Protein AF-A0A829ZDU5-F1 (afdb_monomer)

pLDDT: mean 87.38, std 10.73, range [37.91, 96.94]

Organism: NCBI:txid69824

Solvent-accessible surface area (backbone atoms only — not comparable to full-atom values): 12106 Å² total; per-residue (Å²): 140,61,65,67,68,68,58,61,43,49,49,44,28,32,23,56,7,74,77,69,79,45,51,33,33,69,50,100,68,42,32,38,72,52,25,46,55,50,13,51,47,25,71,76,45,65,90,53,62,58,65,57,53,52,44,51,52,37,33,54,50,6,52,50,39,36,51,54,39,50,53,52,39,28,66,73,69,67,4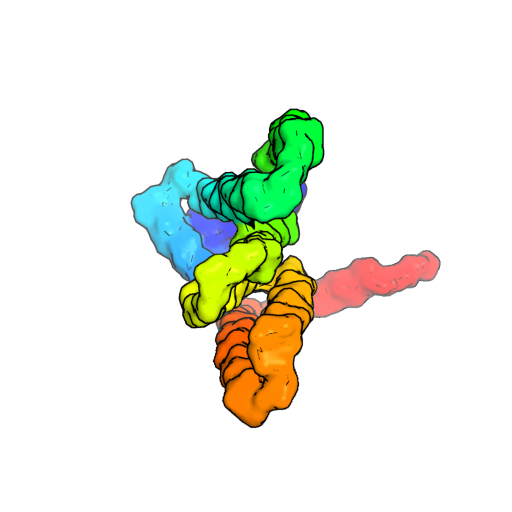8,52,71,61,76,52,47,50,59,53,50,50,39,59,71,65,48,45,56,55,47,68,64,37,65,40,64,73,49,32,31,48,44,25,23,49,10,43,47,43,58,70,71,45,82,70,95,60,84,85,52,72,64,63,56,48,52,31,50,52,38,33,50,54,15,25,32,48,21,52,69,54,19,51,56,49,49,53,53,49,52,50,50,52,49,54,48,47,48,71,75,72,38,97,42,75,68,53,54,50,51,52,50,51,47,51,51,55,53,47,50,50,52,50,46,56,52,50,51,31,53,52,53,46,65,76,67,59,50,70,66,57,53,52,52,50,52,53,48,50,51,67,70,69,49,79,81,127

Sequence (226 aa):
MGYMTNDDHGIQNALSGFTTGTPYPYHQFINCILGYLLSFFYRMLPQIQWWYVMSILCMLTGIYYMYRNWLILCRTEDAGRIMTYLPIAFCSFFLWPYYLSRSAFTVVPAIFTLGFLTSLLLPGKGRIRIRDILIPCLACLFGSLIRYETGMVLACYLSLCVFYYCVREEGWNRKMVAALVVYLVVFGASFLGCHQYDKYVASQTETDEFREFNRGRIQYMDYPRL

Foldseek 3Di:
DAACPPPLVVLQCQQLCVPVVARHQDDPFFFSVVSVVSSVVSVVPVVDSSSLVVLLVLLVQLLVLQLVLLQQQCVVVVNDPCSNVVVVVCCVPPPVVVCNVRPDLLVSLLSNLNSLLSLLVHDDPDDDDPCSLVRSLVSLLVSCRSGVVSSVVSVVVSLVSLVVSLCVPVNDDPVSVVVSVVCCCVSVCSSVVSVVVRVVVCVVPDDPVNVVVVVVVCCVVVPDDD

Mean predicted aligned error: 6.38 Å

Secondary structure (DSSP, 8-state):
--S--THHHHHHHHHHTTTTSS-----TTS-HHHHHHHHHHHHH-TTS-HHHHHHHHHHHHHHHHHHHHHHHHHHHTT--HHHHHHHHHHIIIIIHHHHHHT--TTTHHHHHHHHHHGGGGSPPSSSPPHHHHHHHHHHHHHHHHH-HHHHHHHHHHHHHHHHHHHHHHH-S-HHHHHHHHHHHHHHHHHHHHHHHHHHHHHHHHS-HHHHHHHHHHHHHHHSPP-

Radius of gyration: 20.55 Å; Cα contacts (8 Å, |Δi|>4): 225; chains: 1; bounding box: 59×38×53 Å

Structure (mmCIF, N/CA/C/O backbone):
data_AF-A0A829ZDU5-F1
#
_entry.id   AF-A0A829ZDU5-F1
#
loop_
_atom_site.group_PDB
_atom_site.id
_atom_site.type_symbol
_atom_site.label_atom_id
_atom_site.label_alt_id
_atom_site.label_comp_id
_atom_site.label_asym_id
_atom_site.label_entity_id
_atom_site.label_seq_id
_atom_site.pdbx_PDB_ins_code
_atom_site.Cartn_x
_atom_site.Cartn_y
_atom_site.Cartn_z
_atom_site.occupancy
_atom_site.B_iso_or_equiv
_atom_site.auth_seq_id
_atom_site.auth_comp_id
_atom_site.auth_asym_id
_atom_site.auth_atom_id
_atom_site.pdbx_PDB_model_num
ATOM 1 N N . MET A 1 1 ? 22.990 11.736 -2.550 1.00 42.91 1 MET A N 1
ATOM 2 C CA . MET A 1 1 ? 22.863 10.345 -3.040 1.00 42.91 1 MET A CA 1
ATOM 3 C C . MET A 1 1 ? 21.770 9.643 -2.246 1.00 42.91 1 MET A C 1
ATOM 5 O O . MET A 1 1 ? 21.871 9.638 -1.023 1.00 42.91 1 MET A O 1
ATOM 9 N N . GLY A 1 2 ? 20.721 9.127 -2.904 1.00 47.66 2 GLY A N 1
ATOM 10 C CA . GLY A 1 2 ? 19.652 8.375 -2.221 1.00 47.66 2 GLY A CA 1
ATOM 11 C C . GLY A 1 2 ? 18.222 8.524 -2.762 1.00 47.66 2 GLY A C 1
ATOM 12 O O . GLY A 1 2 ? 17.298 8.521 -1.967 1.00 47.66 2 GLY A O 1
ATOM 13 N N . TYR A 1 3 ? 18.049 8.670 -4.073 1.00 37.91 3 TYR A N 1
ATOM 14 C CA . TYR A 1 3 ? 16.851 8.334 -4.855 1.00 37.91 3 TYR A CA 1
ATOM 15 C C . TYR A 1 3 ? 17.430 7.776 -6.167 1.00 37.91 3 TYR A C 1
ATOM 17 O O . TYR A 1 3 ? 18.403 8.362 -6.642 1.00 37.91 3 TYR A O 1
ATOM 25 N N . MET A 1 4 ? 16.958 6.633 -6.684 1.00 40.50 4 MET A N 1
ATOM 26 C CA . MET A 1 4 ? 17.681 5.786 -7.670 1.00 40.50 4 MET A CA 1
ATOM 27 C C . MET A 1 4 ? 18.874 4.976 -7.115 1.00 40.50 4 MET A C 1
ATOM 29 O O . MET A 1 4 ? 19.919 4.857 -7.753 1.00 40.50 4 MET A O 1
ATOM 33 N N . THR A 1 5 ? 18.752 4.365 -5.936 1.00 51.16 5 THR A N 1
ATOM 34 C CA . THR A 1 5 ? 19.591 3.192 -5.627 1.00 51.16 5 THR A CA 1
ATOM 35 C C . THR A 1 5 ? 19.111 2.027 -6.492 1.00 51.16 5 THR A C 1
ATOM 37 O O . THR A 1 5 ? 18.043 1.501 -6.220 1.00 51.16 5 THR A O 1
ATOM 40 N N . ASN A 1 6 ? 19.876 1.730 -7.551 1.00 64.25 6 ASN A N 1
ATOM 41 C CA . ASN A 1 6 ? 19.793 0.678 -8.587 1.00 64.25 6 ASN A CA 1
ATOM 42 C C . ASN A 1 6 ? 18.401 0.138 -9.005 1.00 64.25 6 ASN A C 1
ATOM 44 O O . ASN A 1 6 ? 18.043 0.219 -10.178 1.00 64.25 6 ASN A O 1
ATOM 48 N N . ASP A 1 7 ? 17.601 -0.369 -8.071 1.00 81.62 7 ASP A N 1
ATOM 49 C CA . ASP A 1 7 ? 16.407 -1.177 -8.330 1.00 81.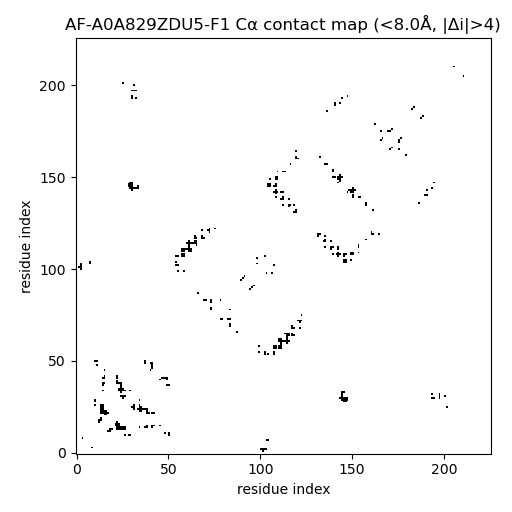62 7 ASP A CA 1
ATOM 50 C C . ASP A 1 7 ? 15.179 -0.352 -8.750 1.00 81.62 7 ASP A C 1
ATOM 52 O O . ASP A 1 7 ? 14.557 -0.673 -9.759 1.00 81.62 7 ASP A O 1
ATOM 56 N N . ASP A 1 8 ? 14.851 0.749 -8.058 1.00 88.31 8 ASP A N 1
ATOM 57 C CA . ASP A 1 8 ? 13.725 1.633 -8.436 1.00 88.31 8 ASP A CA 1
ATOM 58 C C . ASP A 1 8 ? 13.936 2.283 -9.813 1.00 88.31 8 ASP A C 1
ATOM 60 O O . ASP A 1 8 ? 13.001 2.450 -10.597 1.00 88.31 8 ASP A O 1
ATOM 64 N N . HIS A 1 9 ? 15.189 2.619 -10.131 1.00 87.38 9 HIS A N 1
ATOM 65 C CA . HIS A 1 9 ? 15.556 3.137 -11.447 1.00 87.38 9 HIS A CA 1
ATOM 66 C C . HIS A 1 9 ? 15.451 2.048 -12.521 1.00 87.38 9 HIS A C 1
ATOM 68 O O . HIS A 1 9 ? 14.959 2.320 -13.614 1.00 87.38 9 HIS A O 1
ATOM 74 N N . GLY A 1 10 ? 15.847 0.810 -12.202 1.00 88.75 10 GLY A N 1
ATOM 75 C CA . GLY A 1 10 ? 15.643 -0.353 -13.068 1.00 88.75 10 GLY A CA 1
ATOM 76 C C . GLY A 1 10 ? 14.166 -0.583 -13.394 1.00 88.75 10 GLY A C 1
ATOM 77 O O . GLY A 1 10 ? 13.810 -0.671 -14.572 1.00 88.75 10 GLY A O 1
ATOM 78 N N . ILE A 1 11 ? 13.302 -0.561 -12.371 1.00 91.94 11 ILE A N 1
ATOM 79 C CA . ILE A 1 11 ? 11.845 -0.684 -12.527 1.00 91.94 11 ILE A CA 1
ATOM 80 C C . ILE A 1 11 ? 11.320 0.423 -13.445 1.00 91.94 11 ILE A C 1
ATOM 82 O O . ILE A 1 11 ? 10.665 0.145 -14.450 1.00 91.94 11 ILE A O 1
ATOM 86 N N . GLN A 1 12 ? 11.639 1.683 -13.142 1.00 92.62 12 GLN A N 1
ATOM 87 C CA . GLN A 1 12 ? 11.174 2.821 -13.931 1.00 92.62 12 GLN A CA 1
ATOM 88 C C . GLN A 1 12 ? 11.647 2.754 -15.390 1.00 92.62 12 GLN A C 1
ATOM 90 O O . GLN A 1 12 ? 10.872 3.054 -16.303 1.00 92.62 12 GLN A O 1
ATOM 95 N N . ASN A 1 13 ? 12.894 2.357 -15.630 1.00 91.69 13 ASN A N 1
ATOM 96 C CA . ASN A 1 13 ? 13.458 2.312 -16.976 1.00 91.69 13 ASN A CA 1
ATOM 97 C C . ASN A 1 13 ? 12.852 1.203 -17.833 1.00 91.69 13 ASN A C 1
ATOM 99 O O . ASN A 1 13 ? 12.577 1.440 -19.009 1.00 91.69 13 ASN A O 1
ATOM 103 N N . ALA A 1 14 ? 12.588 0.034 -17.247 1.00 90.88 14 ALA A N 1
ATOM 104 C CA . ALA A 1 14 ? 11.866 -1.030 -17.933 1.00 90.88 14 ALA A CA 1
ATOM 105 C C . ALA A 1 14 ? 10.431 -0.588 -18.272 1.00 90.88 14 ALA A C 1
ATOM 107 O O . ALA A 1 14 ? 10.023 -0.610 -19.435 1.00 90.88 14 ALA A O 1
ATOM 108 N N . LEU A 1 15 ? 9.690 -0.083 -17.278 1.00 93.75 15 LEU A N 1
ATOM 109 C CA . LEU A 1 15 ? 8.283 0.291 -17.446 1.00 93.75 15 LEU A CA 1
ATOM 110 C C . LEU A 1 15 ? 8.065 1.431 -18.442 1.00 93.75 15 LEU A C 1
ATOM 112 O O . LEU A 1 15 ? 7.083 1.403 -19.185 1.00 93.75 15 LEU A O 1
ATOM 116 N N . SER A 1 16 ? 8.963 2.418 -18.455 1.00 93.56 16 SER A N 1
ATOM 117 C CA . SER A 1 16 ? 8.922 3.556 -19.386 1.00 93.56 16 SER A CA 1
ATOM 118 C C . SER A 1 16 ? 9.424 3.216 -20.787 1.00 93.56 16 SER A C 1
ATOM 120 O O . SER A 1 16 ? 9.151 3.956 -21.729 1.00 93.56 16 SER A O 1
ATOM 122 N N . GLY A 1 17 ? 10.137 2.100 -20.944 1.00 91.00 17 GLY A N 1
ATOM 123 C CA . GLY A 1 17 ? 10.767 1.731 -22.204 1.00 91.00 17 GLY A CA 1
ATOM 124 C C . GLY A 1 17 ? 12.098 2.423 -22.469 1.00 91.00 17 GLY A C 1
ATOM 125 O O . GLY A 1 17 ? 12.591 2.363 -23.590 1.00 91.00 17 GLY A O 1
ATOM 126 N N . PHE A 1 18 ? 12.696 3.067 -21.464 1.00 89.19 18 PHE A N 1
ATOM 127 C CA . PHE A 1 18 ? 13.998 3.719 -21.600 1.00 89.19 18 PHE A CA 1
ATOM 128 C C . PHE A 1 18 ? 15.100 2.727 -22.002 1.00 89.19 18 PHE A C 1
ATOM 130 O O . PHE A 1 18 ? 15.965 3.057 -22.808 1.00 89.19 18 PHE A O 1
ATOM 137 N N . THR A 1 19 ? 15.055 1.499 -21.475 1.00 84.19 19 THR A N 1
ATOM 138 C CA . THR A 1 19 ? 16.020 0.434 -21.805 1.00 84.19 19 THR A CA 1
ATOM 139 C C . THR A 1 19 ? 15.590 -0.435 -22.985 1.00 84.19 19 THR A C 1
ATOM 141 O O . THR A 1 19 ? 16.436 -0.896 -23.742 1.00 84.19 19 THR A O 1
ATOM 144 N N . THR A 1 20 ? 14.289 -0.671 -23.156 1.00 84.75 20 THR A N 1
ATOM 145 C CA . THR A 1 20 ? 13.725 -1.600 -24.154 1.00 84.75 20 THR A CA 1
ATOM 146 C C . THR A 1 20 ? 13.249 -0.915 -25.440 1.00 84.75 20 THR A C 1
ATOM 148 O O . THR A 1 20 ? 12.753 -1.582 -26.345 1.00 84.75 20 THR A O 1
ATOM 151 N N . GLY A 1 21 ? 13.323 0.416 -25.526 1.00 86.94 21 GLY A N 1
ATOM 152 C CA . GLY A 1 21 ? 12.808 1.227 -26.638 1.00 86.94 21 GLY A CA 1
ATOM 153 C C . GLY A 1 21 ? 11.281 1.383 -26.663 1.00 86.94 21 GLY A C 1
ATOM 154 O O . GLY A 1 21 ? 10.763 2.293 -27.306 1.00 86.94 21 GLY A O 1
ATOM 155 N N . THR A 1 22 ? 10.545 0.531 -25.945 1.00 89.56 22 THR A N 1
ATOM 156 C CA . THR A 1 22 ? 9.085 0.602 -25.787 1.00 89.56 22 THR A CA 1
ATOM 157 C C . THR A 1 22 ? 8.672 0.222 -24.361 1.00 89.56 22 THR A C 1
ATOM 159 O O . THR A 1 22 ? 9.329 -0.638 -23.769 1.00 89.56 22 THR A O 1
ATOM 162 N N . PRO A 1 23 ? 7.608 0.828 -23.788 1.00 92.69 23 PRO A N 1
ATOM 163 C CA . PRO A 1 23 ? 7.139 0.521 -22.435 1.00 92.69 23 PRO A CA 1
ATOM 164 C C . PRO A 1 23 ? 6.919 -0.977 -22.208 1.00 92.69 23 PRO A C 1
ATOM 166 O O . PRO A 1 23 ? 6.031 -1.580 -22.836 1.00 92.69 23 PRO A O 1
ATOM 169 N N . TYR A 1 24 ? 7.719 -1.549 -21.304 1.00 90.88 24 TYR A N 1
ATOM 170 C CA . TYR A 1 24 ? 7.795 -2.983 -21.059 1.00 90.88 24 TYR A CA 1
ATOM 171 C C . TYR A 1 24 ? 7.235 -3.340 -19.672 1.00 90.88 24 TYR A C 1
ATOM 173 O O . TYR A 1 24 ? 7.778 -2.890 -18.666 1.00 90.88 24 TYR A O 1
ATOM 181 N N . PRO A 1 25 ? 6.158 -4.141 -19.590 1.00 89.44 25 PRO A N 1
ATOM 182 C CA . PRO A 1 25 ? 5.385 -4.327 -18.359 1.00 89.44 25 PRO A CA 1
ATOM 183 C C . PRO A 1 25 ? 5.987 -5.337 -17.373 1.00 89.44 25 PRO A C 1
ATOM 185 O O . PRO A 1 25 ? 5.406 -5.562 -16.315 1.00 89.44 25 PRO A O 1
ATOM 188 N N . TYR A 1 26 ? 7.108 -5.979 -17.706 1.00 89.00 26 TYR A N 1
ATOM 189 C CA . TYR A 1 26 ? 7.703 -7.026 -16.878 1.00 89.00 26 TYR A CA 1
ATOM 190 C C . TYR A 1 26 ? 8.983 -6.550 -16.188 1.00 89.00 26 TYR A C 1
ATOM 192 O O . TYR A 1 26 ? 9.882 -6.002 -16.828 1.00 89.00 26 TYR A O 1
ATOM 200 N N . HIS A 1 27 ? 9.076 -6.794 -14.880 1.00 89.31 27 HIS A N 1
ATOM 201 C CA . HIS A 1 27 ? 10.279 -6.566 -14.086 1.00 89.31 27 HIS A CA 1
ATOM 202 C C . HIS A 1 27 ? 10.286 -7.496 -12.867 1.00 89.31 27 HIS A C 1
ATOM 204 O O . HIS A 1 27 ? 9.280 -7.613 -12.182 1.00 89.31 27 HIS A O 1
ATOM 210 N N . GLN A 1 28 ? 11.438 -8.074 -12.521 1.00 86.19 28 GLN A N 1
ATOM 211 C CA . GLN A 1 28 ? 11.583 -9.108 -11.475 1.00 86.19 28 GLN A CA 1
ATOM 212 C C . GLN A 1 28 ? 11.150 -8.717 -10.042 1.00 86.19 28 GLN A C 1
ATOM 214 O O . GLN A 1 28 ? 11.112 -9.568 -9.159 1.00 86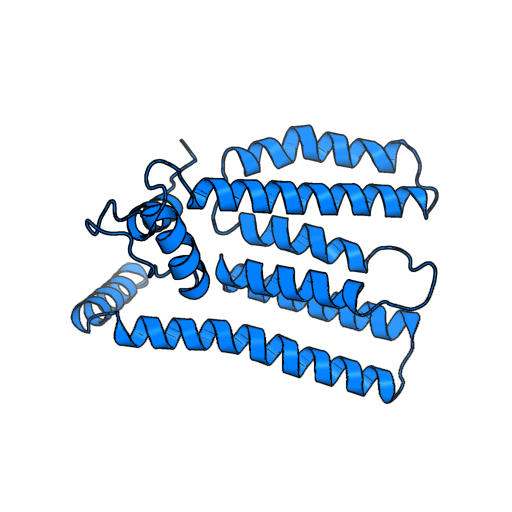.19 28 GLN A O 1
ATOM 219 N N . PHE A 1 29 ? 10.906 -7.432 -9.767 1.00 88.00 29 PHE A N 1
ATOM 220 C CA . PHE A 1 29 ? 10.664 -6.924 -8.405 1.00 88.00 29 PHE A CA 1
ATOM 221 C C . PHE A 1 29 ? 9.209 -6.557 -8.128 1.00 88.00 29 PHE A C 1
ATOM 223 O O . PHE A 1 29 ? 8.830 -6.466 -6.959 1.00 88.00 29 PHE A O 1
ATOM 230 N N . ILE A 1 30 ? 8.423 -6.338 -9.181 1.00 93.56 30 ILE A N 1
ATOM 231 C CA . ILE A 1 30 ? 7.036 -5.890 -9.094 1.00 93.56 30 ILE A CA 1
ATOM 232 C C . ILE A 1 30 ? 6.153 -6.875 -9.845 1.00 93.56 30 ILE A C 1
ATOM 234 O O . ILE A 1 30 ? 6.594 -7.522 -10.789 1.00 93.56 30 ILE A O 1
ATOM 238 N N . ASN A 1 31 ? 4.889 -6.950 -9.460 1.00 95.12 31 ASN A N 1
ATOM 239 C CA . ASN A 1 31 ? 3.946 -7.829 -10.124 1.00 95.12 31 ASN A CA 1
ATOM 240 C C . ASN A 1 31 ? 3.588 -7.302 -11.524 1.00 95.12 31 ASN A C 1
ATOM 242 O O . ASN A 1 31 ? 3.305 -6.111 -11.705 1.00 95.12 31 ASN A O 1
ATOM 246 N N . CYS A 1 32 ? 3.516 -8.201 -12.501 1.00 93.50 32 CYS A N 1
ATOM 247 C CA . CYS A 1 32 ? 3.179 -7.885 -13.885 1.00 93.50 32 CYS A CA 1
ATOM 248 C C . CYS A 1 32 ? 1.831 -7.165 -14.041 1.00 93.50 32 CYS A C 1
ATOM 250 O O . CYS A 1 32 ? 1.708 -6.336 -14.937 1.00 93.50 32 CYS A O 1
ATOM 252 N N . ILE A 1 33 ? 0.835 -7.393 -13.172 1.00 94.94 33 ILE A N 1
ATOM 253 C CA . ILE A 1 33 ? -0.455 -6.676 -13.217 1.00 94.94 33 ILE A CA 1
ATOM 254 C C . ILE A 1 33 ? -0.230 -5.167 -13.048 1.00 94.94 33 ILE A C 1
ATOM 256 O O . ILE A 1 33 ? -0.750 -4.361 -13.824 1.00 94.94 33 ILE A O 1
ATOM 260 N N . LEU A 1 34 ? 0.580 -4.784 -12.057 1.00 96.06 34 LEU A N 1
ATOM 261 C CA . LEU A 1 34 ? 0.958 -3.390 -11.834 1.00 96.06 34 LEU A CA 1
ATOM 262 C C . LEU A 1 34 ? 1.840 -2.871 -12.975 1.00 96.06 34 LEU A C 1
ATOM 264 O O . LEU A 1 34 ? 1.677 -1.730 -13.409 1.00 96.06 34 LEU A O 1
ATOM 268 N N . GLY A 1 35 ? 2.733 -3.715 -13.490 1.00 94.94 35 GLY A N 1
ATOM 269 C CA . GLY A 1 35 ? 3.575 -3.379 -14.631 1.00 94.94 35 GLY A CA 1
ATOM 270 C C . GLY A 1 35 ? 2.776 -3.053 -15.897 1.00 94.94 35 GLY A C 1
ATOM 271 O O . GLY A 1 35 ? 3.006 -2.009 -16.504 1.00 94.94 35 GLY A O 1
ATOM 272 N N . TYR A 1 36 ? 1.762 -3.852 -16.247 1.00 95.00 36 TYR A N 1
ATOM 273 C CA . TYR A 1 36 ? 0.848 -3.563 -17.360 1.00 95.00 36 TYR A CA 1
ATOM 274 C C . TYR A 1 36 ? 0.122 -2.231 -17.179 1.00 95.00 36 TYR A C 1
ATOM 276 O O . 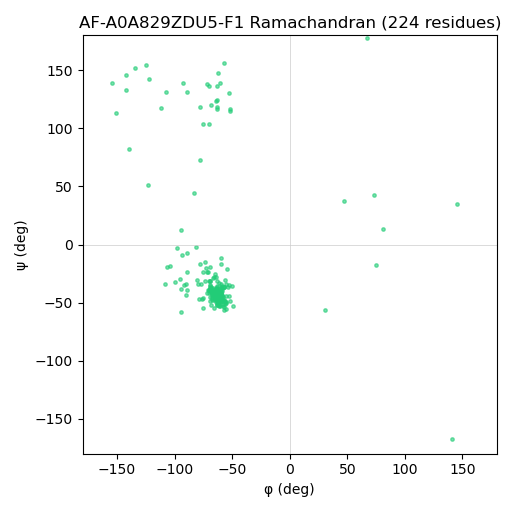TYR A 1 36 ? 0.047 -1.439 -18.123 1.00 95.00 36 TYR A O 1
ATOM 284 N N . LEU A 1 37 ? -0.375 -1.963 -15.969 1.00 95.88 37 LEU A N 1
ATOM 285 C CA . LEU A 1 37 ? -1.058 -0.711 -15.652 1.00 95.88 37 LEU A CA 1
ATOM 286 C C . LEU A 1 37 ? -0.132 0.500 -15.836 1.00 95.88 37 LEU A C 1
ATOM 288 O O . LEU A 1 37 ? -0.509 1.482 -16.473 1.00 95.88 37 LEU A O 1
ATOM 292 N N . LEU A 1 38 ? 1.091 0.438 -15.310 1.00 96.44 38 LEU A N 1
ATOM 293 C CA . LEU A 1 38 ? 2.036 1.549 -15.412 1.00 96.44 38 LEU A CA 1
ATOM 294 C C . LEU A 1 38 ? 2.579 1.723 -16.829 1.00 96.44 38 LEU A C 1
ATOM 296 O O . LEU A 1 38 ? 2.643 2.853 -17.312 1.00 96.44 38 LEU A O 1
ATOM 300 N N . SER A 1 39 ? 2.906 0.639 -17.533 1.00 94.50 39 SER A N 1
ATOM 301 C CA . SER A 1 39 ? 3.321 0.715 -18.936 1.00 94.50 39 SER A CA 1
ATOM 302 C C . SER A 1 39 ? 2.224 1.297 -19.827 1.00 94.50 39 SER A C 1
ATOM 304 O O . SER A 1 39 ? 2.541 2.026 -20.764 1.00 94.50 39 SER A O 1
ATOM 306 N N . PHE A 1 40 ? 0.943 1.048 -19.532 1.00 95.75 40 PHE A N 1
ATOM 307 C CA . PHE A 1 40 ? -0.163 1.720 -20.218 1.00 95.75 40 PHE A CA 1
ATOM 308 C C . PHE A 1 40 ? -0.104 3.245 -20.035 1.00 95.75 40 PHE A C 1
ATOM 310 O O . PHE A 1 40 ? -0.142 3.978 -21.024 1.00 95.75 40 PHE A O 1
ATOM 317 N N . PHE A 1 41 ? 0.085 3.737 -18.807 1.00 96.44 41 PHE A N 1
ATOM 318 C CA . PHE A 1 41 ? 0.231 5.176 -18.562 1.00 96.44 41 PHE A CA 1
ATOM 319 C C . PHE A 1 41 ? 1.473 5.774 -19.237 1.00 96.44 41 PHE A C 1
ATOM 321 O O . PHE A 1 41 ? 1.387 6.856 -19.821 1.00 96.44 41 PHE A O 1
ATOM 328 N N . TYR A 1 42 ? 2.600 5.056 -19.244 1.00 96.25 42 TYR A N 1
ATOM 329 C CA . TYR A 1 42 ? 3.802 5.477 -19.972 1.00 96.25 42 TYR A CA 1
ATOM 330 C C . TYR A 1 42 ? 3.589 5.542 -21.490 1.00 96.25 42 TYR A C 1
ATOM 332 O O . TYR A 1 42 ? 4.169 6.408 -22.138 1.00 96.25 42 TYR A O 1
ATOM 340 N N . ARG A 1 43 ? 2.731 4.692 -22.069 1.00 94.75 43 ARG A N 1
ATOM 341 C CA . ARG A 1 43 ? 2.355 4.794 -23.493 1.00 94.75 43 ARG A CA 1
ATOM 342 C C . ARG A 1 43 ? 1.503 6.029 -23.779 1.00 94.75 43 ARG A C 1
ATOM 344 O O . ARG A 1 43 ? 1.647 6.618 -24.843 1.00 94.75 43 ARG A O 1
ATOM 351 N N . MET A 1 44 ? 0.626 6.416 -22.851 1.00 95.31 44 MET A N 1
ATOM 352 C CA . MET A 1 44 ? -0.232 7.594 -23.020 1.00 95.31 44 MET A CA 1
ATOM 353 C C . MET A 1 44 ? 0.531 8.908 -22.828 1.00 95.31 44 MET A C 1
ATOM 355 O O . MET A 1 44 ? 0.365 9.838 -23.612 1.00 95.31 44 MET A O 1
ATOM 359 N N . LEU A 1 45 ? 1.344 9.000 -21.772 1.00 95.31 45 LEU A N 1
ATOM 360 C CA . LEU A 1 45 ? 2.078 10.206 -21.385 1.00 95.31 45 LEU A CA 1
ATOM 361 C C . LEU A 1 45 ? 3.493 9.822 -20.912 1.00 95.31 45 LEU A C 1
ATOM 363 O O . LEU A 1 45 ? 3.729 9.722 -19.705 1.00 95.31 45 LEU A O 1
ATOM 367 N N . PRO A 1 46 ? 4.449 9.619 -21.839 1.00 92.75 46 PRO A N 1
ATOM 368 C CA . PRO A 1 46 ? 5.788 9.108 -21.518 1.00 92.75 46 PRO A CA 1
ATOM 369 C C . PRO A 1 46 ? 6.664 10.094 -20.735 1.00 92.75 46 PRO A C 1
ATOM 371 O O . PRO A 1 46 ? 7.626 9.685 -20.095 1.00 92.75 46 PRO A O 1
ATOM 374 N N . GLN A 1 47 ? 6.339 11.391 -20.759 1.00 92.38 47 GLN A N 1
ATOM 375 C CA . GLN A 1 47 ? 7.104 12.424 -20.048 1.00 92.38 47 GLN A CA 1
ATOM 376 C C . GLN A 1 47 ? 6.908 12.376 -18.524 1.00 92.38 47 GLN A C 1
ATOM 378 O O . GLN A 1 47 ? 7.720 12.920 -17.776 1.00 92.38 47 GLN A O 1
ATOM 383 N N . ILE A 1 48 ? 5.827 11.747 -18.054 1.00 94.31 48 ILE A N 1
ATOM 384 C CA . ILE A 1 48 ? 5.502 11.664 -16.631 1.00 94.31 48 ILE A CA 1
ATOM 385 C C . ILE A 1 48 ? 6.164 10.424 -16.035 1.00 94.31 48 ILE A C 1
ATOM 387 O O . ILE A 1 48 ? 6.019 9.312 -16.537 1.00 94.31 48 ILE A O 1
ATOM 391 N N . GLN A 1 49 ? 6.851 10.598 -14.907 1.00 93.69 49 GLN A N 1
ATOM 392 C CA . GLN A 1 49 ? 7.444 9.493 -14.154 1.00 93.69 49 GLN A CA 1
ATOM 393 C C . GLN A 1 49 ? 6.368 8.760 -13.337 1.00 93.69 49 GLN A C 1
ATOM 395 O O . GLN A 1 49 ? 6.297 8.901 -12.117 1.00 93.69 49 GLN A O 1
ATOM 400 N N . TRP A 1 50 ? 5.508 7.989 -14.005 1.00 95.62 50 TRP A N 1
ATOM 401 C CA . TRP A 1 50 ? 4.364 7.311 -13.382 1.00 95.62 50 TRP A CA 1
ATOM 402 C C . TRP A 1 50 ? 4.731 6.404 -12.202 1.00 95.62 50 TRP A C 1
ATOM 404 O O . TRP A 1 50 ? 3.973 6.358 -11.235 1.00 95.62 50 TRP A O 1
ATOM 414 N N . TRP A 1 51 ? 5.900 5.751 -12.226 1.00 94.38 51 TRP A N 1
ATOM 415 C CA . TRP A 1 51 ? 6.417 4.987 -11.082 1.00 94.38 51 TRP A CA 1
ATOM 416 C C . TRP A 1 51 ? 6.581 5.856 -9.824 1.00 94.38 51 TRP A C 1
ATOM 418 O O . TRP A 1 51 ? 6.107 5.497 -8.742 1.00 94.38 51 TRP A O 1
ATOM 428 N N . TYR A 1 52 ? 7.189 7.036 -9.976 1.00 92.31 52 TYR A N 1
ATOM 429 C CA . TYR A 1 52 ? 7.360 7.995 -8.887 1.00 92.31 52 TYR A CA 1
ATOM 430 C C . TYR A 1 52 ? 6.024 8.582 -8.434 1.00 92.31 52 TYR A C 1
ATOM 432 O O . TYR A 1 52 ? 5.743 8.627 -7.238 1.00 92.31 52 TYR A O 1
ATOM 440 N N . VAL A 1 53 ? 5.172 8.982 -9.383 1.00 94.88 53 VAL A N 1
ATOM 441 C CA . VAL A 1 53 ? 3.841 9.531 -9.084 1.00 94.88 53 VAL A CA 1
ATOM 442 C C . VAL A 1 53 ? 3.025 8.533 -8.264 1.00 94.88 53 VAL A C 1
ATOM 444 O O . VAL A 1 53 ? 2.496 8.895 -7.215 1.00 94.88 53 VAL A O 1
ATOM 447 N N . MET A 1 54 ? 2.971 7.268 -8.691 1.00 95.88 54 MET A N 1
ATOM 448 C CA . MET A 1 54 ? 2.284 6.203 -7.960 1.00 95.88 54 MET A CA 1
ATOM 449 C C . MET A 1 54 ? 2.882 6.012 -6.562 1.00 95.88 54 MET A C 1
ATOM 451 O O . MET A 1 54 ? 2.134 5.992 -5.584 1.00 95.88 54 MET A O 1
ATOM 455 N N . SER A 1 55 ? 4.212 5.964 -6.450 1.00 94.75 55 SER A N 1
ATOM 456 C CA . SER A 1 55 ? 4.912 5.808 -5.170 1.00 94.75 55 SER A CA 1
ATOM 457 C C . SER A 1 55 ? 4.585 6.926 -4.174 1.00 94.75 55 SER A C 1
ATOM 459 O O . SER A 1 55 ? 4.222 6.651 -3.027 1.00 94.75 55 SER A O 1
ATOM 461 N N . ILE A 1 56 ? 4.644 8.188 -4.611 1.00 94.81 56 ILE A N 1
ATOM 462 C CA . ILE A 1 56 ? 4.311 9.349 -3.775 1.00 94.81 56 ILE A CA 1
ATOM 463 C C . ILE A 1 56 ? 2.833 9.341 -3.387 1.00 94.81 56 ILE A C 1
ATOM 465 O O . ILE A 1 56 ? 2.517 9.514 -2.210 1.00 94.81 56 ILE A O 1
ATOM 469 N N . LEU A 1 57 ? 1.923 9.103 -4.336 1.00 96.25 57 LEU A N 1
ATOM 470 C CA . LEU A 1 57 ? 0.488 9.059 -4.048 1.00 96.25 57 LEU A CA 1
ATOM 471 C C . LEU A 1 57 ? 0.144 7.954 -3.045 1.00 96.25 57 LEU A C 1
ATOM 473 O O . LEU A 1 57 ? -0.640 8.192 -2.123 1.00 96.25 57 LEU A O 1
ATOM 477 N N . CYS A 1 58 ? 0.760 6.777 -3.165 1.00 96.62 58 CYS A N 1
ATOM 478 C CA . CYS A 1 58 ? 0.583 5.686 -2.211 1.00 96.62 58 CYS A CA 1
ATOM 479 C C . CYS A 1 58 ? 1.069 6.078 -0.812 1.00 96.62 58 CYS A C 1
ATOM 481 O O . CYS A 1 58 ? 0.338 5.906 0.165 1.00 96.62 58 CYS A O 1
ATOM 483 N N . MET A 1 59 ? 2.263 6.663 -0.695 1.00 95.75 59 MET A N 1
ATOM 484 C CA . MET A 1 59 ? 2.772 7.104 0.606 1.00 95.75 59 MET A CA 1
ATOM 485 C C . MET A 1 59 ? 1.901 8.197 1.225 1.00 95.75 59 MET A C 1
ATOM 487 O O . MET A 1 59 ? 1.530 8.078 2.390 1.00 95.75 59 MET A O 1
ATOM 491 N N . LEU A 1 60 ? 1.524 9.228 0.463 1.00 96.75 60 LEU A N 1
ATOM 492 C CA . LEU A 1 60 ? 0.660 10.305 0.957 1.00 96.75 60 LEU A CA 1
ATOM 493 C C . LEU A 1 60 ? -0.703 9.771 1.405 1.00 96.75 60 LEU A C 1
ATOM 495 O O . LEU A 1 60 ? -1.200 10.172 2.456 1.00 96.75 60 LEU A O 1
ATOM 499 N N . THR A 1 61 ? -1.275 8.827 0.654 1.00 96.94 61 THR A N 1
ATOM 500 C CA . THR A 1 61 ? -2.532 8.164 1.022 1.00 96.94 61 THR A CA 1
ATOM 501 C C . THR A 1 61 ? -2.374 7.380 2.325 1.00 96.94 61 THR A C 1
ATOM 503 O O . THR A 1 61 ? -3.186 7.540 3.236 1.00 96.94 61 THR A O 1
ATOM 506 N N . GLY A 1 62 ? -1.308 6.585 2.459 1.00 96.69 62 GLY A N 1
ATOM 507 C CA . GLY A 1 62 ? -1.019 5.831 3.681 1.00 96.69 62 GLY A CA 1
ATOM 508 C C . GLY A 1 62 ? -0.844 6.736 4.904 1.00 96.69 62 GLY A C 1
ATOM 509 O O . GLY A 1 62 ? -1.498 6.529 5.928 1.00 96.69 62 GLY A O 1
ATOM 510 N N . ILE A 1 63 ? -0.034 7.792 4.775 1.00 96.19 63 ILE A N 1
ATOM 511 C CA . ILE A 1 63 ? 0.203 8.791 5.830 1.00 96.19 63 ILE A CA 1
ATOM 512 C C . ILE A 1 63 ? -1.106 9.489 6.217 1.00 96.19 63 ILE A C 1
ATOM 514 O O . ILE A 1 63 ? -1.402 9.627 7.406 1.00 96.19 63 ILE A O 1
ATOM 518 N N . TYR A 1 64 ? -1.915 9.890 5.232 1.00 96.31 64 TYR A N 1
ATOM 519 C CA . TYR A 1 64 ? -3.213 10.517 5.471 1.00 96.31 64 TYR A CA 1
ATOM 520 C C . TYR A 1 64 ? -4.138 9.613 6.290 1.00 96.31 64 TYR A C 1
ATOM 522 O O . TYR A 1 64 ? -4.671 10.053 7.311 1.00 96.31 64 TYR A O 1
ATOM 530 N N . TYR A 1 65 ? -4.315 8.351 5.883 1.00 94.94 65 TYR A N 1
ATOM 531 C CA . TYR A 1 65 ? -5.173 7.416 6.614 1.00 94.94 65 TYR A CA 1
ATOM 532 C C . TYR A 1 65 ? -4.644 7.136 8.018 1.00 94.94 65 TYR A C 1
ATOM 534 O O . TYR A 1 65 ? -5.430 7.137 8.965 1.00 94.94 65 TYR A O 1
ATOM 542 N N . MET A 1 66 ? -3.328 6.989 8.172 1.00 94.56 66 MET A N 1
ATOM 543 C CA . MET A 1 66 ? -2.701 6.802 9.475 1.00 94.56 66 MET A CA 1
ATOM 544 C C . MET A 1 66 ? -2.988 7.989 10.410 1.00 94.56 66 MET A C 1
ATOM 546 O O . MET A 1 66 ? -3.462 7.783 11.525 1.00 94.56 66 MET A O 1
ATOM 550 N N . TYR A 1 67 ? -2.784 9.232 9.961 1.00 95.00 67 TYR A N 1
ATOM 551 C CA . TYR A 1 67 ? -3.074 10.425 10.768 1.00 95.00 67 TYR A CA 1
ATOM 552 C C . TYR A 1 67 ? -4.558 10.624 11.037 1.00 95.00 67 TYR A C 1
ATOM 554 O O . TYR A 1 67 ? -4.941 10.925 12.167 1.00 95.00 67 TYR A O 1
ATOM 562 N N . ARG A 1 68 ? -5.410 10.417 10.033 1.00 93.75 68 ARG A N 1
ATOM 563 C CA . ARG A 1 68 ? -6.862 10.458 10.211 1.00 93.75 68 ARG A CA 1
ATOM 564 C C . ARG A 1 68 ? -7.296 9.478 11.302 1.00 93.75 68 ARG A C 1
ATOM 566 O O . ARG A 1 68 ? -8.046 9.861 12.196 1.00 93.75 68 ARG A O 1
ATOM 573 N N . ASN A 1 69 ? -6.833 8.233 11.233 1.00 91.62 69 ASN A N 1
ATOM 574 C CA . ASN A 1 69 ? -7.214 7.191 12.180 1.00 91.62 69 ASN A CA 1
ATOM 575 C C . ASN A 1 69 ? -6.624 7.448 13.573 1.00 91.62 69 ASN A C 1
ATOM 577 O O . ASN A 1 69 ? -7.338 7.307 14.562 1.00 91.62 69 ASN A O 1
ATOM 581 N N . TRP A 1 70 ? -5.384 7.935 13.656 1.00 91.94 70 TRP A N 1
ATOM 582 C CA . TRP A 1 70 ? -4.776 8.391 14.908 1.00 91.94 70 TRP A CA 1
ATOM 583 C C . TRP A 1 70 ? -5.623 9.466 15.600 1.00 91.94 70 TRP A C 1
ATOM 585 O O . TRP A 1 70 ? -5.972 9.333 16.770 1.00 91.94 70 TRP A O 1
ATOM 595 N N . LEU A 1 71 ? -6.017 10.511 14.864 1.00 93.00 71 LEU A N 1
ATOM 596 C CA . LEU A 1 71 ? -6.840 11.600 15.395 1.00 93.00 71 LEU A CA 1
ATOM 597 C C . LEU A 1 71 ? -8.218 11.112 15.861 1.00 93.00 71 LEU A C 1
ATOM 599 O O . LEU A 1 71 ? -8.705 11.555 16.901 1.00 93.00 71 LEU A O 1
ATOM 603 N N . ILE A 1 72 ? -8.848 10.200 15.112 1.00 90.44 72 ILE A N 1
ATOM 604 C CA . ILE A 1 72 ? -10.135 9.606 15.502 1.00 90.44 72 ILE A CA 1
ATOM 605 C C . ILE A 1 72 ? -9.980 8.790 16.788 1.00 90.44 72 ILE A C 1
ATOM 607 O O . ILE A 1 72 ? -10.808 8.935 17.687 1.00 90.44 72 ILE A O 1
ATOM 611 N N . LEU A 1 73 ? -8.933 7.968 16.892 1.00 88.44 73 LEU A N 1
ATOM 612 C CA . LEU A 1 73 ? -8.663 7.151 18.073 1.00 88.44 73 LEU A CA 1
ATOM 613 C C . LEU A 1 73 ? -8.430 8.032 19.305 1.00 88.44 73 LEU A C 1
ATOM 615 O O . LEU A 1 73 ? -9.135 7.882 20.298 1.00 88.44 73 LEU A O 1
ATOM 619 N N . CYS A 1 74 ? -7.529 9.014 19.214 1.00 90.50 74 CYS A N 1
ATOM 620 C CA . CYS A 1 74 ? -7.255 9.940 20.312 1.00 90.50 74 CYS A CA 1
ATOM 621 C C . CYS A 1 74 ? -8.498 10.718 20.755 1.00 90.50 74 CYS A C 1
ATOM 623 O O . CYS A 1 74 ? -8.691 10.926 21.946 1.00 90.50 74 CYS A O 1
ATOM 625 N N . ARG A 1 75 ? -9.363 11.124 19.818 1.00 88.12 75 ARG A N 1
ATOM 626 C CA . ARG A 1 75 ? -10.629 11.790 20.154 1.00 88.12 75 ARG A CA 1
ATOM 627 C C . ARG A 1 75 ? -11.641 10.846 20.806 1.00 88.12 75 ARG A C 1
ATOM 629 O O . ARG A 1 75 ? -12.484 11.309 21.560 1.00 88.12 75 ARG A O 1
ATOM 636 N N . THR A 1 76 ? -11.623 9.564 20.455 1.00 86.81 76 THR A N 1
ATOM 637 C CA . THR A 1 76 ? -12.594 8.587 20.971 1.00 86.81 76 THR A CA 1
ATOM 638 C C . THR A 1 76 ? -12.223 8.107 22.369 1.00 86.81 76 THR A C 1
ATOM 640 O O . THR A 1 76 ? -13.112 7.891 23.180 1.00 86.81 76 THR A O 1
ATOM 643 N N . GLU A 1 77 ? -10.927 8.002 22.654 1.00 87.06 77 GLU A N 1
ATOM 644 C CA . GLU A 1 77 ? -10.380 7.584 23.952 1.00 87.06 77 GLU A CA 1
ATOM 645 C C . GLU A 1 77 ? -10.045 8.776 24.873 1.00 87.06 77 GLU A C 1
ATOM 647 O O . GLU A 1 77 ? -9.314 8.616 25.847 1.00 87.06 77 GLU A O 1
ATOM 652 N N . ASP A 1 78 ? -10.508 9.989 24.536 1.00 86.31 78 ASP A N 1
ATOM 653 C CA . ASP A 1 78 ? -10.209 11.243 25.250 1.00 86.31 78 ASP A CA 1
ATOM 654 C C . ASP A 1 78 ? -8.713 11.431 25.579 1.00 86.31 78 ASP A C 1
ATOM 656 O O . ASP A 1 78 ? -8.317 11.960 26.623 1.00 86.31 78 ASP A O 1
ATOM 660 N N . ALA A 1 79 ? -7.846 11.015 24.653 1.00 85.62 79 ALA A N 1
ATOM 661 C CA . ALA A 1 79 ? -6.409 11.141 24.806 1.00 85.62 79 ALA A CA 1
ATOM 662 C C . ALA A 1 79 ? -6.011 12.623 24.873 1.00 85.62 79 ALA A C 1
ATOM 664 O O . ALA A 1 79 ? -6.459 13.464 24.088 1.00 85.62 79 ALA A O 1
ATOM 665 N N . GLY A 1 80 ? -5.111 12.955 25.799 1.00 88.38 80 GLY A N 1
ATOM 666 C CA . GLY A 1 80 ? -4.637 14.324 25.975 1.00 88.38 80 GLY A CA 1
ATOM 667 C C . GLY A 1 80 ? -4.027 14.918 24.696 1.00 88.38 80 GLY A C 1
ATOM 668 O O . GLY A 1 80 ? -3.498 14.218 23.826 1.00 88.38 80 GLY A O 1
ATOM 669 N N . ARG A 1 81 ? -4.032 16.255 24.600 1.00 88.00 81 ARG A N 1
ATOM 670 C CA . ARG A 1 81 ? -3.502 16.995 23.435 1.00 88.00 81 ARG A CA 1
ATOM 671 C C . ARG A 1 81 ? -2.058 16.613 23.094 1.00 88.00 81 ARG A C 1
ATOM 673 O O . ARG A 1 81 ? -1.719 16.526 21.919 1.00 88.00 81 ARG A O 1
ATOM 680 N N . ILE A 1 82 ? -1.229 16.347 24.106 1.00 90.75 82 ILE A N 1
ATOM 681 C CA . ILE A 1 82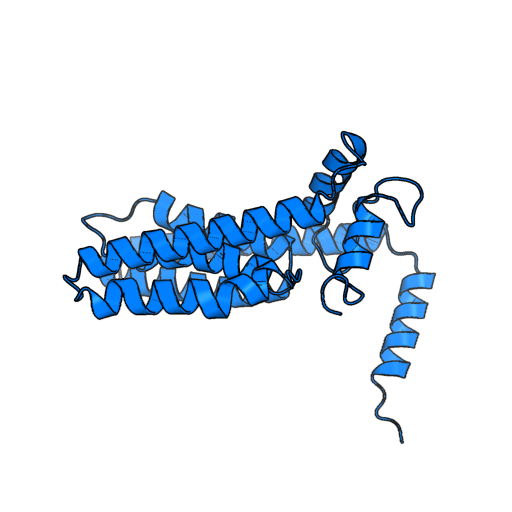 ? 0.169 15.934 23.918 1.00 90.75 82 ILE A CA 1
ATOM 682 C C . ILE A 1 82 ? 0.238 14.589 23.186 1.00 90.75 82 ILE A C 1
ATOM 684 O O . ILE A 1 82 ? 0.910 14.497 22.166 1.00 90.75 82 ILE A O 1
ATOM 688 N N . MET A 1 83 ? -0.510 13.576 23.637 1.00 88.31 83 MET A N 1
ATOM 689 C CA . MET A 1 83 ? -0.549 12.258 22.984 1.00 88.31 83 MET A CA 1
ATOM 690 C C . MET A 1 83 ? -1.122 12.320 21.563 1.00 88.31 83 MET A C 1
ATOM 692 O O . MET A 1 83 ? -0.749 11.522 20.709 1.00 88.31 83 MET A O 1
ATOM 696 N N . THR A 1 84 ? -1.996 13.292 21.297 1.00 90.88 84 THR A N 1
ATOM 697 C CA . THR A 1 84 ? -2.580 13.492 19.969 1.00 90.88 84 THR A CA 1
ATOM 698 C C . THR A 1 84 ? -1.579 14.127 19.001 1.00 90.88 84 THR A C 1
ATOM 700 O O . THR A 1 84 ? -1.325 13.579 17.932 1.00 90.88 84 THR A O 1
ATOM 703 N N . TYR A 1 85 ? -1.003 15.278 19.360 1.00 94.56 85 TYR A N 1
ATOM 704 C CA . TYR A 1 85 ? -0.263 16.114 18.409 1.00 94.56 85 TYR A CA 1
ATOM 705 C C . TYR A 1 85 ? 1.247 15.876 18.403 1.00 94.56 85 TYR A C 1
ATOM 707 O O . TYR A 1 85 ? 1.864 16.041 17.352 1.00 94.56 85 TYR A O 1
ATOM 715 N N . LEU A 1 86 ? 1.856 15.474 19.526 1.00 94.50 86 LEU A N 1
ATOM 716 C CA . LEU A 1 86 ? 3.307 15.272 19.591 1.00 94.50 86 LEU A CA 1
ATOM 717 C C . LEU A 1 86 ? 3.779 14.157 18.638 1.00 94.50 86 LEU A C 1
ATOM 719 O O . LEU A 1 86 ? 4.727 14.406 17.893 1.00 94.50 86 LEU A O 1
ATOM 723 N N . PRO A 1 87 ? 3.124 12.978 18.560 1.00 93.50 87 PRO A N 1
ATOM 724 C CA . PRO A 1 87 ? 3.532 11.927 17.624 1.00 93.50 87 PRO A CA 1
ATOM 725 C C . PRO A 1 87 ? 3.335 12.327 16.160 1.00 93.50 87 PRO A C 1
ATOM 727 O O . PRO A 1 87 ? 4.187 12.028 15.325 1.00 93.50 87 PRO A O 1
ATOM 730 N N . ILE A 1 88 ? 2.256 13.057 15.847 1.00 94.88 88 ILE A N 1
ATOM 731 C CA . ILE A 1 88 ? 2.003 13.583 14.496 1.00 94.88 88 ILE A CA 1
ATOM 732 C C . ILE A 1 88 ? 3.086 14.592 14.107 1.00 94.88 88 ILE A C 1
ATOM 734 O O . ILE A 1 88 ? 3.631 14.509 13.007 1.00 94.88 88 ILE A O 1
ATOM 738 N N . ALA A 1 89 ? 3.429 15.527 14.997 1.00 95.62 89 ALA A N 1
ATOM 739 C CA . ALA A 1 89 ? 4.501 16.488 14.758 1.00 95.62 89 ALA A CA 1
ATOM 740 C C . ALA A 1 89 ? 5.840 15.764 14.562 1.00 95.62 89 ALA A C 1
ATOM 742 O O . ALA A 1 89 ? 6.508 15.975 13.552 1.00 95.62 89 ALA A O 1
ATOM 743 N N . PHE A 1 90 ? 6.186 14.839 15.462 1.00 95.62 90 PHE A N 1
ATOM 744 C CA . PHE A 1 90 ? 7.414 14.054 15.366 1.00 95.62 90 PHE A CA 1
ATOM 745 C C . PHE A 1 90 ? 7.514 13.307 14.029 1.00 95.62 90 PHE A C 1
ATOM 747 O O . PHE A 1 90 ? 8.502 13.455 13.310 1.00 95.62 90 PHE A O 1
ATOM 754 N N . CYS A 1 91 ? 6.473 12.566 13.641 1.00 95.25 91 CYS A N 1
ATOM 755 C CA . CYS A 1 91 ? 6.480 11.832 12.378 1.00 95.25 91 CYS A CA 1
ATOM 756 C C . CYS A 1 91 ? 6.549 12.778 11.167 1.00 95.25 91 CYS A C 1
ATOM 758 O O . CYS A 1 91 ? 7.266 12.494 10.211 1.00 95.25 91 CYS A O 1
ATOM 760 N N . SER A 1 92 ? 5.865 13.925 11.215 1.00 95.12 92 SER A N 1
ATOM 761 C CA . SER A 1 92 ? 5.845 14.901 10.113 1.00 95.12 92 SER A CA 1
ATOM 762 C C . SER A 1 92 ? 7.177 15.609 9.900 1.00 95.12 92 SER A C 1
ATOM 764 O O . SER A 1 92 ? 7.513 15.900 8.756 1.00 95.12 92 SER A O 1
ATOM 766 N N . PHE A 1 93 ? 7.936 15.878 10.964 1.00 94.31 93 PHE A N 1
ATOM 767 C CA . PHE A 1 93 ? 9.220 16.576 10.859 1.00 94.31 93 PHE A CA 1
ATOM 768 C C . PHE A 1 93 ? 10.413 15.633 10.696 1.00 94.31 93 PHE A C 1
ATOM 770 O O . PHE A 1 93 ? 11.347 15.969 9.974 1.00 94.31 93 PHE A O 1
ATOM 777 N N . PHE A 1 94 ? 10.389 14.458 11.331 1.00 93.25 94 PHE A N 1
ATOM 778 C CA . PHE A 1 94 ? 11.561 13.577 11.381 1.00 93.25 94 PHE A CA 1
ATOM 779 C C . PHE A 1 94 ? 11.425 12.317 10.525 1.00 93.25 94 PHE A C 1
ATOM 781 O O . PHE A 1 94 ? 12.417 11.859 9.963 1.00 93.25 94 PHE A O 1
ATOM 788 N N . LEU A 1 95 ? 10.220 11.752 10.399 1.00 92.88 95 LEU A N 1
ATOM 789 C CA . LEU A 1 95 ? 10.027 10.452 9.752 1.00 92.88 95 LEU A CA 1
ATOM 790 C C . LEU A 1 95 ? 9.660 10.594 8.266 1.00 92.88 95 LEU A C 1
ATOM 792 O O . LEU A 1 95 ? 10.359 10.081 7.392 1.00 92.88 95 LEU A O 1
ATOM 796 N N . TRP A 1 96 ? 8.573 11.302 7.956 1.00 93.19 96 TRP A N 1
ATOM 797 C CA . TRP A 1 96 ? 8.042 11.365 6.591 1.00 93.19 96 TRP A CA 1
ATOM 798 C C . TRP A 1 96 ? 8.936 12.091 5.591 1.00 93.19 96 TRP A C 1
ATOM 800 O O . TRP A 1 96 ? 9.060 11.576 4.483 1.00 93.19 96 TRP A O 1
ATOM 810 N N . PRO A 1 97 ? 9.619 13.203 5.923 1.00 92.69 97 PRO A N 1
ATOM 811 C CA . PRO A 1 97 ? 10.522 13.851 4.974 1.00 92.69 97 PRO A CA 1
ATOM 812 C C . PRO A 1 97 ? 11.647 12.919 4.505 1.00 92.69 97 PRO A C 1
ATOM 814 O O . PRO A 1 97 ? 12.015 12.929 3.329 1.00 92.69 97 PRO A O 1
ATOM 817 N N . TYR A 1 98 ? 12.150 12.055 5.394 1.00 89.94 98 TYR A N 1
ATOM 818 C CA . TYR A 1 98 ? 13.153 11.052 5.041 1.00 89.94 98 TYR A CA 1
ATOM 819 C C . TYR A 1 98 ? 12.607 10.045 4.020 1.00 89.94 98 TYR A C 1
ATOM 821 O O . TYR A 1 98 ? 13.201 9.864 2.960 1.00 89.94 98 TYR A O 1
ATOM 829 N N . TYR A 1 99 ? 11.451 9.435 4.288 1.00 89.00 99 TYR A N 1
ATOM 830 C CA . TYR A 1 99 ? 10.889 8.419 3.390 1.00 89.00 99 TYR A CA 1
ATOM 831 C C . TYR A 1 99 ? 10.299 8.993 2.096 1.00 89.00 99 TYR A C 1
ATOM 833 O O . TYR A 1 99 ? 10.391 8.353 1.054 1.00 89.00 99 TYR A O 1
ATOM 841 N N . LEU A 1 100 ? 9.755 10.213 2.123 1.00 89.38 100 LEU A N 1
ATOM 842 C CA . LEU A 1 100 ? 9.280 10.904 0.921 1.00 89.38 100 LEU A CA 1
ATOM 843 C C . LEU A 1 100 ? 10.441 11.312 0.004 1.00 89.38 100 LEU A C 1
ATOM 845 O O . LEU A 1 100 ? 10.312 11.215 -1.214 1.00 89.38 100 LEU A O 1
ATOM 849 N N . SER A 1 101 ? 11.579 11.735 0.569 1.00 85.56 101 SER A N 1
ATOM 850 C CA . SER A 1 101 ? 12.779 12.062 -0.221 1.00 85.56 101 SER A CA 1
ATOM 851 C C . SER A 1 101 ? 13.526 10.824 -0.724 1.00 85.56 101 SER A C 1
ATOM 853 O O . SER A 1 101 ? 14.235 10.903 -1.726 1.00 85.56 101 SER A O 1
ATOM 855 N N . ARG A 1 102 ? 13.353 9.679 -0.055 1.00 82.31 102 ARG A N 1
ATOM 856 C CA . ARG A 1 102 ? 13.984 8.397 -0.391 1.00 82.31 102 ARG A CA 1
ATOM 857 C C . ARG A 1 102 ? 12.942 7.308 -0.622 1.00 82.31 102 ARG A C 1
ATOM 859 O O . ARG A 1 102 ? 13.016 6.243 -0.007 1.00 82.31 102 ARG A O 1
ATOM 866 N N . SER A 1 103 ? 11.946 7.581 -1.469 1.00 81.75 103 SER A N 1
ATOM 867 C CA . SER A 1 103 ? 10.901 6.586 -1.710 1.00 81.75 103 SER A CA 1
ATOM 868 C C . SER A 1 103 ? 11.503 5.349 -2.358 1.00 81.75 103 SER A C 1
ATOM 870 O O . SER A 1 103 ? 12.126 5.454 -3.412 1.00 81.75 103 SER A O 1
ATOM 872 N N . ALA A 1 104 ? 11.302 4.202 -1.722 1.00 88.38 104 ALA A N 1
ATOM 873 C CA . ALA A 1 1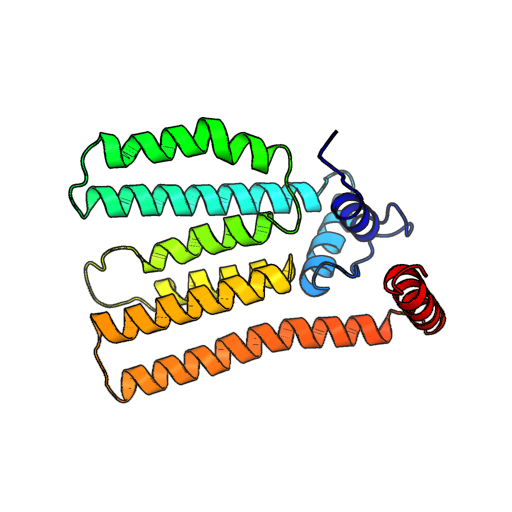04 ? 11.786 2.919 -2.195 1.00 88.38 104 ALA A CA 1
ATOM 874 C C . ALA A 1 104 ? 10.616 1.956 -2.371 1.00 88.38 104 ALA A C 1
ATOM 876 O O . ALA A 1 104 ? 9.715 1.915 -1.519 1.00 88.38 104 ALA A O 1
ATOM 877 N N . PHE A 1 105 ? 10.669 1.127 -3.413 1.00 86.56 105 PHE A N 1
ATOM 878 C CA . PHE A 1 105 ? 9.646 0.111 -3.701 1.00 86.56 105 PHE A CA 1
ATOM 879 C C . PHE A 1 105 ? 9.374 -0.855 -2.533 1.00 86.56 105 PHE A C 1
ATOM 881 O O . PHE A 1 105 ? 8.304 -1.452 -2.450 1.00 86.56 105 PHE A O 1
ATOM 888 N N . THR A 1 106 ? 10.312 -0.993 -1.594 1.00 88.25 106 THR A N 1
ATOM 889 C CA . THR A 1 106 ? 10.168 -1.818 -0.385 1.00 88.25 106 THR A CA 1
ATOM 890 C C . THR A 1 106 ? 9.380 -1.133 0.735 1.00 88.25 106 THR A C 1
ATOM 892 O O . THR A 1 106 ? 8.694 -1.816 1.498 1.00 88.25 106 THR A O 1
ATOM 895 N N . VAL A 1 107 ? 9.442 0.201 0.826 1.00 92.38 107 VAL A N 1
ATOM 896 C CA . VAL A 1 107 ? 8.835 1.005 1.903 1.00 92.38 107 VAL A CA 1
ATOM 897 C C . VAL A 1 107 ? 7.448 1.518 1.518 1.00 92.38 107 VAL A C 1
ATOM 899 O O . VAL A 1 107 ? 6.538 1.520 2.350 1.00 92.38 107 VAL A O 1
ATOM 902 N N . VAL A 1 108 ? 7.260 1.919 0.259 1.00 95.00 108 VAL A N 1
ATOM 903 C CA . VAL A 1 108 ? 5.978 2.415 -0.273 1.00 95.00 108 VAL A CA 1
ATOM 904 C C . VAL A 1 108 ? 4.794 1.489 0.069 1.00 95.00 108 VAL A C 1
ATOM 906 O O . VAL A 1 108 ? 3.827 1.981 0.662 1.00 95.00 108 VAL A O 1
ATOM 909 N N . PRO A 1 109 ? 4.835 0.167 -0.214 1.00 95.56 109 PRO A N 1
ATOM 910 C CA . PRO A 1 109 ? 3.714 -0.721 0.090 1.00 95.56 109 PRO A CA 1
ATOM 911 C C . PRO A 1 109 ? 3.480 -0.895 1.592 1.00 95.56 109 PRO A C 1
ATOM 913 O O . PRO A 1 109 ? 2.334 -1.095 2.003 1.00 95.56 109 PRO A O 1
ATOM 916 N N . ALA A 1 110 ? 4.530 -0.773 2.412 1.00 95.19 110 ALA A N 1
ATOM 917 C CA . ALA A 1 110 ? 4.412 -0.822 3.865 1.00 95.19 110 ALA A CA 1
ATOM 918 C C . ALA A 1 110 ? 3.609 0.372 4.390 1.00 95.19 110 ALA A C 1
ATOM 920 O O . ALA A 1 110 ? 2.591 0.178 5.053 1.00 95.19 110 ALA A O 1
ATOM 921 N N . ILE A 1 111 ? 4.019 1.598 4.042 1.00 95.62 111 ILE A N 1
ATOM 922 C CA . ILE A 1 111 ? 3.349 2.837 4.475 1.00 95.62 111 ILE A CA 1
ATOM 923 C C . ILE A 1 111 ? 1.899 2.866 3.985 1.00 95.62 111 ILE A C 1
ATOM 925 O O . ILE A 1 111 ? 0.988 3.149 4.766 1.00 95.62 111 ILE A O 1
ATOM 929 N N . PHE A 1 112 ? 1.680 2.547 2.705 1.00 96.81 112 PHE A N 1
ATOM 930 C CA . PHE A 1 112 ? 0.349 2.522 2.105 1.00 96.81 112 PHE A CA 1
ATOM 931 C C . PHE A 1 112 ? -0.582 1.565 2.854 1.00 96.81 112 PHE A C 1
ATOM 933 O O . PHE A 1 112 ? -1.618 1.984 3.369 1.00 96.81 112 PHE A O 1
ATOM 940 N N . THR A 1 113 ? -0.188 0.296 2.982 1.00 95.44 113 THR A N 1
ATOM 941 C CA . THR A 1 113 ? -1.037 -0.736 3.593 1.00 95.44 113 THR A CA 1
ATOM 942 C C . THR A 1 113 ? -1.243 -0.493 5.087 1.00 95.44 113 THR A C 1
ATOM 944 O O . THR A 1 113 ? -2.366 -0.634 5.569 1.00 95.44 113 THR A O 1
ATOM 947 N N . LEU A 1 114 ? -0.202 -0.082 5.827 1.00 93.69 114 LEU A N 1
ATOM 948 C CA . LEU A 1 114 ? -0.317 0.241 7.255 1.00 93.69 114 LEU A CA 1
ATOM 949 C C . LEU A 1 114 ? -1.323 1.367 7.503 1.00 93.69 114 LEU A C 1
ATOM 951 O O . LEU A 1 114 ? -2.134 1.261 8.424 1.00 93.69 114 LEU A O 1
ATOM 955 N N . GLY A 1 115 ? -1.334 2.397 6.652 1.00 93.69 115 GLY A N 1
ATOM 956 C CA . GLY A 1 115 ? -2.333 3.462 6.710 1.00 93.69 115 GLY A CA 1
ATOM 957 C C . GLY A 1 115 ? -3.758 2.912 6.726 1.00 93.69 115 GLY A C 1
ATOM 958 O O . GLY A 1 115 ? -4.539 3.247 7.616 1.00 93.69 115 GLY A O 1
ATOM 959 N N . PHE A 1 116 ? -4.084 1.991 5.819 1.00 94.12 116 PHE A N 1
ATOM 960 C CA . PHE A 1 116 ? -5.406 1.363 5.789 1.00 94.12 116 PHE A CA 1
ATOM 961 C C . PHE A 1 116 ? -5.641 0.395 6.951 1.00 94.12 116 PHE A C 1
ATOM 963 O O . PHE A 1 116 ? -6.738 0.411 7.516 1.00 94.12 116 PHE A O 1
ATOM 970 N N . LEU A 1 117 ? -4.631 -0.386 7.353 1.00 91.19 117 LEU A N 1
ATOM 971 C CA . LEU A 1 117 ? -4.717 -1.335 8.472 1.00 91.19 117 LEU A CA 1
ATOM 972 C C . LEU A 1 117 ? -5.126 -0.666 9.784 1.00 91.19 117 LEU A C 1
ATOM 974 O O . LEU A 1 117 ? -5.917 -1.237 10.534 1.00 91.19 117 LEU A O 1
ATOM 978 N N . THR A 1 118 ? -4.669 0.565 10.036 1.00 88.62 118 THR A N 1
ATOM 979 C CA . THR A 1 118 ? -5.062 1.310 11.246 1.00 88.62 118 THR A CA 1
ATOM 980 C C . THR A 1 118 ? -6.571 1.556 11.354 1.00 88.62 118 THR A C 1
ATOM 982 O O . THR A 1 118 ? -7.063 1.828 12.445 1.00 88.62 118 THR A O 1
ATOM 985 N N . SER A 1 119 ? -7.336 1.410 10.265 1.00 87.38 119 SER A N 1
ATOM 986 C CA . SER A 1 119 ? -8.799 1.549 10.299 1.00 87.38 119 SER A CA 1
ATOM 987 C C . SER A 1 119 ? -9.466 0.451 11.131 1.00 87.38 119 SER A C 1
ATOM 989 O O . SER A 1 119 ? -10.511 0.702 11.723 1.00 87.38 119 SER A O 1
ATOM 991 N N . LEU A 1 120 ? -8.847 -0.734 11.221 1.00 85.44 120 LEU A N 1
ATOM 992 C CA . LEU A 1 120 ? -9.320 -1.850 12.050 1.00 85.44 120 LEU A CA 1
ATOM 993 C C . LEU A 1 120 ? -9.086 -1.623 13.550 1.00 85.44 120 LEU A C 1
ATOM 995 O O . LEU A 1 120 ? -9.659 -2.330 14.371 1.00 85.44 120 LEU A O 1
ATOM 999 N N . LEU A 1 121 ? -8.240 -0.653 13.910 1.00 80.81 121 LEU A N 1
ATOM 1000 C CA . LEU A 1 121 ? -7.940 -0.306 15.302 1.00 80.81 121 LEU A CA 1
ATOM 1001 C C . LEU A 1 121 ? -8.899 0.748 15.865 1.00 80.81 121 LEU A C 1
ATOM 1003 O O . LEU A 1 121 ? -8.824 1.070 17.049 1.00 80.81 121 LEU A O 1
ATOM 1007 N N . LEU A 1 122 ? -9.769 1.324 15.031 1.00 81.75 122 LEU A N 1
ATOM 1008 C CA . LEU A 1 122 ? -10.701 2.347 15.482 1.00 81.75 122 LEU A CA 1
ATOM 1009 C C . LEU A 1 122 ? -11.781 1.736 16.386 1.00 81.75 122 LEU A C 1
ATOM 1011 O O . LEU A 1 122 ? -12.348 0.700 16.027 1.00 81.75 122 LEU A O 1
ATOM 1015 N N . PRO A 1 123 ? -12.132 2.385 17.513 1.00 64.62 123 PRO A N 1
ATOM 1016 C CA . PRO A 1 123 ? -13.196 1.903 18.380 1.00 64.62 123 PRO A CA 1
ATOM 1017 C C . PRO A 1 123 ? -14.517 1.932 17.607 1.00 64.62 123 PRO A C 1
ATOM 1019 O O . PRO A 1 123 ? -14.969 2.983 17.137 1.00 64.62 123 PRO A O 1
ATOM 1022 N N . GLY A 1 124 ? -15.130 0.764 17.420 1.00 61.62 124 GLY A N 1
ATOM 1023 C CA . GLY A 1 124 ? -16.393 0.651 16.704 1.00 61.62 124 GLY A CA 1
ATOM 1024 C C . GLY A 1 124 ? -17.524 1.300 17.501 1.00 61.62 124 GLY A C 1
ATOM 1025 O O . GLY A 1 124 ? -17.853 0.853 18.592 1.00 61.62 124 GLY A O 1
ATOM 1026 N N . LYS A 1 125 ? -18.194 2.318 16.946 1.00 48.53 125 LYS A N 1
ATOM 1027 C CA . LYS A 1 125 ? -19.497 2.794 17.462 1.00 48.53 125 LYS A CA 1
ATOM 1028 C C . LYS A 1 125 ? -20.661 1.946 16.917 1.00 48.53 125 LYS A C 1
ATOM 1030 O O . LYS A 1 125 ? -21.653 2.497 16.441 1.00 48.53 125 LYS A O 1
ATOM 1035 N N . GLY A 1 126 ? -20.527 0.617 16.908 1.00 56.31 126 GLY A N 1
ATOM 1036 C CA . GLY A 1 126 ? -21.551 -0.313 16.412 1.00 56.31 126 GLY A CA 1
ATOM 1037 C C . GLY A 1 126 ? -20.999 -1.506 15.624 1.00 56.31 126 GLY A C 1
ATOM 1038 O O . GLY A 1 126 ? -19.801 -1.764 15.629 1.00 56.31 126 GLY A O 1
ATOM 1039 N N . ARG A 1 127 ? -21.898 -2.230 14.934 1.00 58.38 127 ARG A N 1
ATOM 1040 C CA . ARG A 1 127 ? -21.563 -3.417 14.126 1.00 58.38 127 ARG A CA 1
ATOM 1041 C C . ARG A 1 127 ? -20.589 -3.091 12.993 1.00 58.38 127 ARG A C 1
ATOM 1043 O O . ARG A 1 127 ? -20.749 -2.098 12.281 1.00 58.38 127 ARG A O 1
ATOM 1050 N N . ILE A 1 128 ? -19.651 -4.010 12.805 1.00 63.81 128 ILE A N 1
ATOM 1051 C CA . ILE A 1 128 ? -18.642 -4.030 11.748 1.00 63.81 128 ILE A CA 1
ATOM 1052 C C . ILE A 1 128 ? -19.311 -3.886 10.383 1.00 63.81 128 ILE A C 1
ATOM 1054 O O . ILE A 1 128 ? -20.240 -4.632 10.055 1.00 63.81 128 ILE A O 1
ATOM 1058 N N . ARG A 1 129 ? -18.819 -2.969 9.547 1.00 74.25 129 ARG A N 1
ATOM 1059 C CA . ARG A 1 129 ? -19.210 -2.943 8.137 1.00 74.25 129 ARG A CA 1
ATOM 1060 C C . ARG A 1 129 ? -18.203 -3.760 7.350 1.00 74.25 129 ARG A C 1
ATOM 1062 O O . ARG A 1 129 ? -17.001 -3.614 7.532 1.00 74.25 129 ARG A O 1
ATOM 1069 N N . ILE A 1 130 ? -18.687 -4.548 6.393 1.00 77.75 130 ILE A N 1
ATOM 1070 C CA . ILE A 1 130 ? -17.843 -5.332 5.470 1.00 77.75 130 ILE A CA 1
ATOM 1071 C C . ILE A 1 130 ? -16.750 -4.457 4.834 1.00 77.75 130 ILE A C 1
ATOM 1073 O O . ILE A 1 130 ? -15.618 -4.895 4.655 1.00 77.75 130 ILE A O 1
ATOM 1077 N N . ARG A 1 131 ? -17.071 -3.187 4.560 1.00 81.69 131 ARG A N 1
ATOM 1078 C CA . ARG A 1 131 ? -16.136 -2.194 4.026 1.00 81.69 131 ARG A CA 1
ATOM 1079 C C . ARG A 1 131 ? -14.891 -1.992 4.900 1.00 81.69 131 ARG A C 1
ATOM 1081 O O . ARG A 1 131 ? -13.815 -1.783 4.349 1.00 81.69 131 ARG A O 1
ATOM 1088 N N . ASP A 1 132 ? -15.027 -2.054 6.221 1.00 79.94 132 ASP A N 1
ATOM 1089 C CA . ASP A 1 132 ? -13.937 -1.760 7.158 1.00 79.94 132 ASP A CA 1
ATOM 1090 C C . ASP A 1 132 ? -12.869 -2.871 7.151 1.00 79.94 132 ASP A C 1
ATOM 1092 O O . ASP A 1 132 ? -11.704 -2.594 7.410 1.00 79.94 132 ASP A O 1
ATOM 1096 N N . ILE A 1 133 ? -13.242 -4.096 6.750 1.00 84.81 133 ILE A N 1
ATOM 1097 C CA . ILE A 1 133 ? -12.326 -5.224 6.501 1.00 84.81 133 ILE A CA 1
ATOM 1098 C C . ILE A 1 133 ? -11.864 -5.241 5.039 1.00 84.81 133 ILE A C 1
ATOM 1100 O O . ILE A 1 133 ? -10.680 -5.425 4.754 1.00 84.81 133 ILE A O 1
ATOM 1104 N N . LEU A 1 134 ? -12.785 -5.017 4.098 1.00 89.25 134 LEU A N 1
ATOM 1105 C CA . LEU A 1 134 ? -12.509 -5.113 2.665 1.00 89.25 134 LEU A CA 1
ATOM 1106 C C . LEU A 1 134 ? -11.471 -4.084 2.198 1.00 89.25 134 LEU A C 1
ATOM 1108 O O . LEU A 1 134 ? -10.604 -4.424 1.398 1.00 89.25 134 LEU A O 1
ATOM 1112 N N . ILE A 1 135 ? -11.527 -2.846 2.700 1.00 91.31 135 ILE A N 1
ATOM 1113 C CA . ILE A 1 135 ? -10.585 -1.790 2.302 1.00 91.31 135 ILE A CA 1
ATOM 1114 C C . ILE A 1 135 ? -9.129 -2.162 2.661 1.00 91.31 135 ILE A C 1
ATOM 1116 O O . ILE A 1 135 ? -8.295 -2.156 1.754 1.00 91.31 135 ILE A O 1
ATOM 1120 N N . PRO A 1 136 ? -8.792 -2.535 3.914 1.00 92.75 136 PRO A N 1
ATOM 1121 C CA . PRO A 1 136 ? -7.457 -3.032 4.253 1.00 92.75 136 PRO A CA 1
ATOM 1122 C C . PRO A 1 136 ? -7.019 -4.255 3.439 1.00 92.75 136 PRO A C 1
ATOM 1124 O O . PRO A 1 136 ? -5.850 -4.342 3.067 1.00 92.75 136 PRO A O 1
ATOM 1127 N N . CYS A 1 137 ? -7.940 -5.172 3.114 1.00 93.62 137 CYS A N 1
ATOM 1128 C CA . CYS A 1 137 ? -7.636 -6.327 2.262 1.00 93.62 137 CYS A CA 1
ATOM 1129 C C . CYS A 1 137 ? -7.207 -5.891 0.858 1.00 93.62 137 CYS A C 1
ATOM 1131 O O . CYS A 1 137 ? -6.171 -6.331 0.365 1.00 93.62 137 CYS A O 1
ATOM 1133 N N . LEU A 1 138 ? -7.973 -4.999 0.226 1.00 94.88 138 LEU A N 1
ATOM 1134 C CA . LEU A 1 138 ? -7.648 -4.467 -1.099 1.00 94.88 138 LEU A CA 1
ATOM 1135 C C . LEU A 1 138 ? -6.338 -3.674 -1.081 1.00 94.88 138 LEU A C 1
ATOM 1137 O O . LEU A 1 138 ? -5.531 -3.812 -1.997 1.00 94.88 138 LEU A O 1
ATOM 1141 N N . ALA A 1 139 ? -6.096 -2.895 -0.025 1.00 95.81 139 ALA A N 1
ATOM 1142 C CA . ALA A 1 139 ? -4.842 -2.171 0.141 1.00 95.81 139 ALA A CA 1
ATOM 1143 C C . ALA A 1 139 ? -3.643 -3.123 0.279 1.00 95.81 139 ALA A C 1
ATOM 1145 O O . ALA A 1 139 ? -2.609 -2.887 -0.338 1.00 95.81 139 ALA A O 1
ATOM 1146 N N . CYS A 1 140 ? -3.792 -4.219 1.029 1.00 95.81 140 CYS A N 1
ATOM 1147 C CA . CYS A 1 140 ? -2.749 -5.231 1.193 1.00 95.81 140 CYS A CA 1
ATOM 1148 C C . CYS A 1 140 ? -2.488 -6.014 -0.102 1.00 95.81 140 CYS A C 1
ATOM 1150 O O . CYS A 1 140 ? -1.327 -6.230 -0.451 1.00 95.81 140 CYS A O 1
ATOM 1152 N N . LEU A 1 141 ? -3.542 -6.366 -0.851 1.00 96.00 141 LEU A N 1
ATOM 1153 C CA . LEU A 1 141 ? -3.406 -6.950 -2.189 1.00 96.00 141 LEU A CA 1
ATOM 1154 C C . LEU A 1 141 ? -2.674 -5.993 -3.129 1.00 96.00 141 LEU A C 1
ATOM 1156 O O . LEU A 1 141 ? -1.741 -6.401 -3.802 1.00 96.00 141 LEU A O 1
ATOM 1160 N N . PHE A 1 142 ? -3.038 -4.711 -3.151 1.00 96.44 142 PHE A N 1
ATOM 1161 C CA . PHE A 1 142 ? -2.336 -3.731 -3.977 1.00 96.44 142 PHE A CA 1
ATOM 1162 C C . PHE A 1 142 ? -0.873 -3.546 -3.538 1.00 96.44 142 PHE A C 1
ATOM 1164 O O . PHE A 1 142 ? 0.027 -3.503 -4.375 1.00 96.44 142 PHE A O 1
ATOM 1171 N N . GLY A 1 143 ? -0.611 -3.507 -2.229 1.00 95.75 143 GLY A N 1
ATOM 1172 C CA . GLY A 1 143 ? 0.740 -3.442 -1.676 1.00 95.75 143 GLY A CA 1
ATOM 1173 C C . GLY A 1 143 ? 1.609 -4.638 -2.077 1.00 95.75 143 GLY A C 1
ATOM 1174 O O . GLY A 1 143 ? 2.792 -4.456 -2.371 1.00 95.75 143 GLY A O 1
ATOM 1175 N N . SER A 1 144 ? 1.034 -5.842 -2.168 1.00 95.38 144 SER A N 1
ATOM 1176 C CA . SER A 1 144 ? 1.766 -7.028 -2.628 1.00 95.38 144 SER A CA 1
ATOM 1177 C C . SER A 1 144 ? 2.095 -6.996 -4.120 1.00 95.38 144 SER A C 1
ATOM 1179 O O . SER A 1 144 ? 3.086 -7.606 -4.522 1.00 95.38 144 SER A O 1
ATOM 1181 N N . LEU A 1 145 ? 1.343 -6.236 -4.928 1.00 96.12 145 LEU A N 1
ATOM 1182 C CA . LEU A 1 145 ? 1.689 -6.000 -6.333 1.00 96.12 145 LEU A CA 1
ATOM 1183 C C . LEU A 1 145 ? 2.940 -5.125 -6.486 1.00 96.12 145 LEU A C 1
ATOM 1185 O O . LEU A 1 145 ? 3.684 -5.292 -7.449 1.00 96.12 145 LEU A O 1
ATOM 1189 N N . ILE A 1 146 ? 3.180 -4.200 -5.550 1.00 95.25 146 ILE A N 1
ATOM 1190 C CA . ILE A 1 146 ? 4.402 -3.380 -5.530 1.00 95.25 146 ILE A CA 1
ATOM 1191 C C . ILE A 1 146 ? 5.579 -4.208 -5.009 1.00 95.25 146 ILE A C 1
ATOM 1193 O O . ILE A 1 146 ? 6.656 -4.187 -5.597 1.00 95.25 146 ILE A O 1
ATOM 1197 N N . ARG A 1 147 ? 5.385 -4.937 -3.903 1.00 94.12 147 ARG A N 1
ATOM 1198 C CA . ARG A 1 147 ? 6.402 -5.839 -3.355 1.00 94.12 147 ARG A CA 1
ATOM 1199 C C . ARG A 1 147 ? 5.757 -7.006 -2.622 1.00 94.12 147 ARG A C 1
ATOM 1201 O O . ARG A 1 147 ? 5.176 -6.828 -1.549 1.00 94.12 147 ARG A O 1
ATOM 1208 N N . TYR A 1 148 ? 5.929 -8.207 -3.166 1.00 92.75 148 TYR A N 1
ATOM 1209 C CA . TYR A 1 148 ? 5.309 -9.428 -2.653 1.00 92.75 148 TYR A CA 1
ATOM 1210 C C . TYR A 1 148 ? 5.669 -9.713 -1.186 1.00 92.75 148 TYR A C 1
ATOM 1212 O O . TYR A 1 148 ? 4.796 -9.980 -0.366 1.00 92.75 148 TYR A O 1
ATOM 1220 N N . GLU A 1 149 ? 6.941 -9.586 -0.826 1.00 92.06 149 GLU A N 1
ATOM 1221 C CA . GLU A 1 149 ? 7.500 -9.902 0.488 1.00 92.06 149 GLU A CA 1
ATOM 1222 C C . GLU A 1 149 ? 6.986 -8.937 1.554 1.00 92.06 149 GLU A C 1
ATOM 1224 O O . GLU A 1 149 ? 6.549 -9.369 2.621 1.00 92.06 149 GLU A O 1
ATOM 1229 N N . THR A 1 150 ? 6.948 -7.640 1.239 1.00 93.00 150 THR A N 1
ATOM 1230 C CA . THR A 1 150 ? 6.322 -6.633 2.103 1.00 93.00 150 THR A CA 1
ATOM 1231 C C . THR A 1 150 ? 4.825 -6.913 2.257 1.00 93.00 150 THR A C 1
ATOM 1233 O O . THR A 1 150 ? 4.293 -6.858 3.367 1.00 93.00 150 THR A O 1
ATOM 1236 N N . GLY A 1 151 ? 4.150 -7.288 1.165 1.00 92.50 151 GLY A N 1
ATOM 1237 C CA . GLY A 1 151 ? 2.751 -7.709 1.179 1.00 92.50 151 GLY A CA 1
ATOM 1238 C C . GLY A 1 151 ? 2.488 -8.927 2.069 1.00 92.50 151 GLY A C 1
ATOM 1239 O O . GLY A 1 151 ? 1.524 -8.912 2.827 1.00 92.50 151 GLY A O 1
ATOM 1240 N N . MET A 1 152 ? 3.350 -9.950 2.042 1.00 92.44 152 MET A N 1
ATOM 1241 C CA . MET A 1 152 ? 3.210 -11.158 2.870 1.00 92.44 152 MET A CA 1
ATOM 1242 C C . MET A 1 152 ? 3.288 -10.836 4.361 1.00 92.44 152 MET A C 1
ATOM 1244 O O . MET A 1 152 ? 2.452 -11.293 5.140 1.00 92.44 152 MET A O 1
ATOM 1248 N N . VAL A 1 153 ? 4.266 -10.020 4.761 1.00 93.94 153 VAL A N 1
ATOM 1249 C CA . VAL A 1 153 ? 4.408 -9.597 6.161 1.00 93.94 153 VAL A CA 1
ATOM 1250 C C . VAL A 1 153 ? 3.150 -8.854 6.616 1.00 93.94 153 VAL A C 1
ATOM 1252 O O . VAL A 1 153 ? 2.597 -9.149 7.675 1.00 93.94 153 VAL A O 1
ATOM 1255 N N . LEU A 1 154 ? 2.644 -7.932 5.795 1.00 93.75 154 LEU A N 1
ATOM 1256 C CA . LEU A 1 154 ? 1.435 -7.172 6.113 1.00 93.75 154 LEU A CA 1
ATOM 1257 C C . LEU A 1 154 ? 0.165 -8.025 6.093 1.00 93.75 154 LEU A C 1
ATOM 1259 O O . LEU A 1 154 ? -0.732 -7.770 6.891 1.00 93.75 154 LEU A O 1
ATOM 1263 N N . ALA A 1 155 ? 0.097 -9.059 5.255 1.00 93.38 155 ALA A N 1
ATOM 1264 C CA . ALA A 1 155 ? -0.996 -10.026 5.246 1.00 93.38 155 ALA A CA 1
ATOM 1265 C C . ALA A 1 155 ? -1.073 -10.814 6.566 1.00 93.38 155 ALA A C 1
ATOM 1267 O O . ALA A 1 155 ? -2.174 -11.073 7.064 1.00 93.38 155 ALA A O 1
ATOM 1268 N N . CYS A 1 156 ? 0.073 -11.141 7.176 1.00 93.00 156 CYS A N 1
ATOM 1269 C CA . CYS A 1 156 ? 0.117 -11.748 8.509 1.00 93.00 156 CYS A CA 1
ATOM 1270 C C . CYS A 1 156 ? -0.462 -10.803 9.572 1.00 93.00 156 CYS A C 1
ATOM 1272 O O . CYS A 1 156 ? -1.334 -11.209 10.343 1.00 93.00 156 CYS A O 1
ATOM 1274 N N . TYR A 1 157 ? -0.041 -9.533 9.580 1.00 91.81 157 TYR A N 1
ATOM 1275 C CA . TYR A 1 157 ? -0.577 -8.533 10.512 1.00 91.81 157 TYR A CA 1
ATOM 1276 C C . TYR A 1 157 ? -2.067 -8.265 10.286 1.00 91.81 157 TYR A C 1
ATOM 1278 O O . TYR A 1 157 ? -2.826 -8.225 11.251 1.00 91.81 157 TYR A O 1
ATOM 1286 N N . LEU A 1 158 ? -2.509 -8.151 9.030 1.00 92.44 158 LEU A N 1
ATOM 1287 C CA . LEU A 1 158 ? -3.921 -8.009 8.675 1.00 92.44 158 LEU A CA 1
ATOM 1288 C C . LEU A 1 158 ? -4.740 -9.172 9.233 1.00 92.44 158 LEU A C 1
ATOM 1290 O O . LEU A 1 158 ? -5.762 -8.951 9.878 1.00 92.44 158 LEU A O 1
ATOM 1294 N N . SER A 1 159 ? -4.273 -10.402 9.019 1.00 91.19 159 SER A N 1
ATOM 1295 C CA . SER A 1 159 ? -4.966 -11.606 9.479 1.00 91.19 159 SER A CA 1
ATOM 1296 C C . SER A 1 159 ? -5.051 -11.657 11.002 1.00 91.19 159 SER A C 1
ATOM 1298 O O . SER A 1 159 ? -6.098 -12.019 11.536 1.00 91.19 159 SER A O 1
ATOM 1300 N N . LEU A 1 160 ? -4.000 -11.222 11.706 1.00 90.25 160 LEU A N 1
ATOM 1301 C CA . LEU A 1 160 ? -4.022 -11.090 13.161 1.00 90.25 160 LEU A CA 1
ATOM 1302 C C . LEU A 1 160 ? -5.009 -10.008 13.625 1.00 90.25 160 LEU A C 1
ATOM 1304 O O . LEU A 1 160 ? -5.762 -10.249 14.565 1.00 90.25 160 LEU A O 1
ATOM 1308 N N . CYS A 1 161 ? -5.047 -8.846 12.965 1.00 87.88 161 CYS A N 1
ATOM 1309 C CA . CYS A 1 161 ? -5.999 -7.779 13.276 1.00 87.88 161 CYS A CA 1
ATOM 1310 C C . CYS A 1 161 ? -7.446 -8.233 13.056 1.00 87.88 161 CYS A C 1
ATOM 1312 O O . CYS A 1 161 ? -8.280 -8.030 13.933 1.00 87.88 161 CYS A O 1
ATOM 1314 N N . VAL A 1 162 ? -7.736 -8.885 11.925 1.00 87.06 162 VAL A N 1
ATOM 1315 C CA . VAL A 1 162 ? -9.064 -9.441 11.624 1.00 87.06 162 VAL A CA 1
ATOM 1316 C C . VAL A 1 162 ? -9.445 -10.502 12.657 1.00 87.06 162 VAL A C 1
ATOM 1318 O O . VAL A 1 162 ? -10.549 -10.455 13.191 1.00 87.06 162 VAL A O 1
ATOM 1321 N N . PHE A 1 163 ? -8.529 -11.411 13.003 1.00 87.12 163 PHE A N 1
ATOM 1322 C CA . PHE A 1 163 ? -8.762 -12.425 14.032 1.00 87.12 163 PHE A CA 1
ATOM 1323 C C . PHE A 1 163 ? -9.058 -11.804 15.403 1.00 87.12 163 PHE A C 1
ATOM 1325 O O . PHE A 1 163 ? -10.090 -12.110 16.000 1.00 87.12 163 PHE A O 1
ATOM 1332 N N . TYR A 1 164 ? -8.185 -10.911 15.884 1.00 84.94 164 TYR A N 1
ATOM 1333 C CA . TYR A 1 164 ? -8.354 -10.213 17.162 1.00 84.94 164 TYR A CA 1
ATOM 1334 C C . TYR A 1 164 ? -9.699 -9.490 17.219 1.00 84.94 164 TYR A C 1
ATOM 1336 O O . TYR A 1 164 ? -10.425 -9.586 18.207 1.00 84.94 164 TYR A O 1
ATOM 1344 N N . TYR A 1 165 ? -10.045 -8.807 16.134 1.00 79.00 165 TYR A N 1
ATOM 1345 C CA . TYR A 1 165 ? -11.267 -8.032 16.039 1.00 79.00 165 TYR A CA 1
ATOM 1346 C C . TYR A 1 165 ? -12.522 -8.912 16.055 1.00 79.00 165 TYR A C 1
ATOM 1348 O O . TYR A 1 165 ? -13.430 -8.672 16.849 1.00 79.00 165 TYR A O 1
ATOM 1356 N N . CYS A 1 166 ? -12.549 -9.978 15.251 1.00 79.81 166 CYS A N 1
ATOM 1357 C CA . CYS A 1 166 ? -13.655 -10.933 15.234 1.00 79.81 166 CYS A CA 1
ATOM 1358 C C . CYS A 1 166 ? -13.873 -11.588 16.606 1.00 79.81 166 CYS A C 1
ATOM 1360 O O . CYS A 1 166 ? -15.010 -11.679 17.066 1.00 79.81 166 CYS A O 1
ATOM 1362 N N . VAL A 1 167 ? -12.794 -12.000 17.280 1.00 80.75 167 VAL A N 1
ATOM 1363 C CA . VAL A 1 167 ? -12.880 -12.643 18.599 1.00 80.75 167 VAL A CA 1
ATOM 1364 C C . VAL A 1 167 ? -13.339 -11.662 19.679 1.00 80.75 167 VAL A C 1
ATOM 1366 O O . VAL A 1 167 ? -14.145 -12.043 20.526 1.00 80.75 167 VAL A O 1
ATOM 1369 N N . ARG A 1 168 ? -12.848 -10.417 19.661 1.00 78.50 168 ARG A N 1
ATOM 1370 C CA . ARG A 1 168 ? -13.181 -9.405 20.674 1.00 78.50 168 ARG A CA 1
ATOM 1371 C C . ARG A 1 168 ? -14.633 -8.935 20.584 1.00 78.50 168 ARG A C 1
ATOM 1373 O O . ARG A 1 168 ? -15.276 -8.814 21.621 1.00 78.50 168 ARG A O 1
ATOM 1380 N N . GLU A 1 169 ? -15.121 -8.647 19.380 1.00 73.62 169 GLU A N 1
ATOM 1381 C CA . GLU A 1 169 ? -16.429 -8.002 19.189 1.00 73.62 169 GLU A CA 1
ATOM 1382 C C . GLU A 1 169 ? -17.589 -9.003 19.076 1.00 73.62 169 GLU A C 1
ATOM 1384 O O . GLU A 1 169 ? -18.665 -8.755 19.618 1.00 73.62 169 GLU A O 1
ATOM 1389 N N . GLU A 1 170 ? -17.402 -10.138 18.390 1.00 70.81 170 GLU A N 1
ATOM 1390 C CA . GLU A 1 170 ? -18.486 -11.115 18.167 1.00 70.81 170 GLU A CA 1
ATOM 1391 C C . GLU A 1 170 ? -18.389 -12.365 19.054 1.00 70.81 170 GLU A C 1
ATOM 1393 O O . GLU A 1 170 ? -19.383 -13.077 19.231 1.00 70.81 170 GLU A O 1
ATOM 1398 N N . GLY A 1 171 ? -17.213 -12.643 19.626 1.00 76.94 171 GLY A N 1
ATOM 1399 C CA . GLY A 1 171 ? -16.946 -13.885 20.347 1.00 76.94 171 GLY A CA 1
ATOM 1400 C C . GLY A 1 171 ? -16.946 -15.125 19.441 1.00 76.94 171 GLY A C 1
ATOM 1401 O O . GLY A 1 171 ? -17.198 -15.077 18.237 1.00 76.94 171 GLY A O 1
ATOM 1402 N N . TRP A 1 172 ? -16.657 -16.291 20.020 1.00 82.69 172 TRP A N 1
ATOM 1403 C CA . TRP A 1 172 ? -16.583 -17.540 19.258 1.00 82.69 172 TRP A CA 1
ATOM 1404 C C . TRP A 1 172 ? -17.976 -18.065 18.880 1.00 82.69 172 TRP A C 1
ATOM 1406 O O . TRP A 1 172 ? -18.676 -18.663 19.693 1.00 82.69 172 TRP A O 1
ATOM 1416 N N . ASN A 1 173 ? -18.363 -17.886 17.613 1.00 84.44 173 ASN A N 1
ATOM 1417 C CA . ASN A 1 173 ? -19.595 -18.434 17.034 1.00 84.44 173 ASN A CA 1
ATOM 1418 C C . ASN A 1 173 ? -19.326 -19.072 15.655 1.00 84.44 173 ASN A C 1
ATOM 1420 O O . ASN A 1 173 ? -18.452 -18.632 14.910 1.00 84.44 173 ASN A O 1
ATOM 1424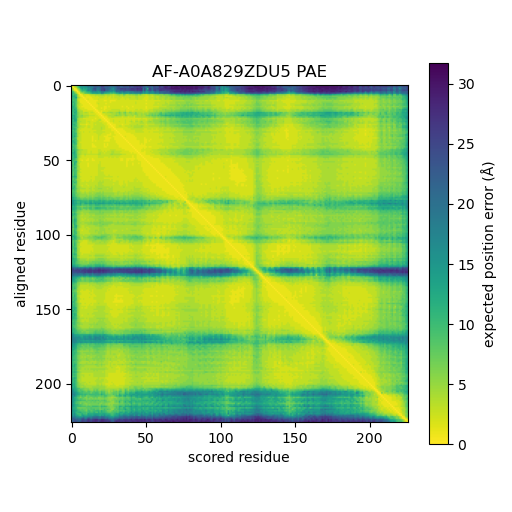 N N . ARG A 1 174 ? -20.123 -20.075 15.261 1.00 84.38 174 ARG A N 1
ATOM 1425 C CA . ARG A 1 174 ? -20.069 -20.739 13.945 1.00 84.38 174 ARG A CA 1
ATOM 1426 C C . ARG A 1 174 ? -20.138 -19.752 12.773 1.00 84.38 174 ARG A C 1
ATOM 1428 O O . ARG A 1 174 ? -19.476 -19.976 11.765 1.00 84.38 174 ARG A O 1
ATOM 1435 N N . LYS A 1 175 ? -20.901 -18.659 12.903 1.00 83.75 175 LYS A N 1
ATOM 1436 C CA . LYS A 1 175 ? -20.968 -17.596 11.879 1.00 83.75 175 LYS A CA 1
ATOM 1437 C C . LYS A 1 175 ? -19.639 -16.850 11.728 1.00 83.75 175 LYS A C 1
ATOM 1439 O O . LYS A 1 175 ? -19.191 -16.654 10.604 1.00 83.75 175 LYS A O 1
ATOM 1444 N N . MET A 1 176 ? -18.994 -16.503 12.843 1.00 83.25 176 MET A N 1
ATOM 1445 C CA . MET A 1 176 ? -17.672 -15.870 12.855 1.00 83.25 176 MET A CA 1
ATOM 1446 C C . MET A 1 176 ? -16.621 -16.800 12.243 1.00 83.25 176 MET A C 1
ATOM 1448 O O . MET A 1 176 ? -15.859 -16.381 11.378 1.00 83.25 176 MET A O 1
ATOM 1452 N N . VAL A 1 177 ? -16.614 -18.078 12.635 1.00 86.19 177 VAL A N 1
ATOM 1453 C CA . VAL A 1 177 ? -15.687 -19.073 12.071 1.00 86.19 177 VAL A CA 1
ATOM 1454 C C . VAL A 1 177 ? -15.885 -19.200 10.559 1.00 86.19 177 VAL A C 1
ATOM 1456 O O . VAL A 1 177 ? -14.909 -19.166 9.816 1.00 86.19 177 VAL A O 1
ATOM 1459 N N . ALA A 1 178 ? -17.132 -19.270 10.082 1.00 86.50 178 ALA A N 1
ATOM 1460 C CA . ALA A 1 178 ? -17.417 -19.292 8.650 1.00 86.50 178 ALA A CA 1
ATOM 1461 C C . ALA A 1 178 ? -16.916 -18.022 7.939 1.00 86.50 178 ALA A C 1
ATOM 1463 O O . ALA A 1 178 ? -16.307 -18.125 6.879 1.00 86.50 178 ALA A O 1
ATOM 1464 N N . ALA A 1 179 ? -17.109 -16.839 8.531 1.00 84.69 179 ALA A N 1
ATOM 1465 C CA . ALA A 1 179 ? -16.615 -15.581 7.974 1.00 84.69 179 ALA A CA 1
ATOM 1466 C C . ALA A 1 179 ? -15.078 -15.529 7.909 1.00 84.69 179 ALA A C 1
ATOM 1468 O O . ALA A 1 179 ? -14.533 -15.110 6.891 1.00 84.69 179 ALA A O 1
ATOM 1469 N N . LEU A 1 180 ? -14.380 -16.005 8.946 1.00 87.25 180 LEU A N 1
ATOM 1470 C CA . LEU A 1 180 ? -12.916 -16.102 8.958 1.00 87.25 180 LEU A CA 1
ATOM 1471 C C . LEU A 1 180 ? -12.404 -17.077 7.896 1.00 87.25 180 LEU A C 1
ATOM 1473 O O . LEU A 1 180 ? -11.440 -16.765 7.204 1.00 87.25 180 LEU A O 1
ATOM 1477 N N . VAL A 1 181 ? -13.064 -18.224 7.722 1.00 89.75 181 VAL A N 1
ATOM 1478 C CA . VAL A 1 181 ? -12.720 -19.182 6.660 1.00 89.75 181 VAL A CA 1
ATOM 1479 C C . VAL A 1 181 ? -12.936 -18.557 5.283 1.00 89.75 181 VAL A C 1
ATOM 1481 O O . VAL A 1 181 ? -12.050 -18.644 4.439 1.00 89.75 181 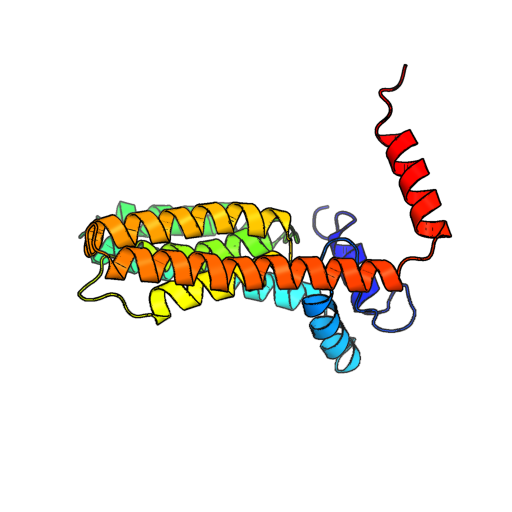VAL A O 1
ATOM 1484 N N . VAL A 1 182 ? -14.066 -17.879 5.057 1.00 88.31 182 VAL A N 1
ATOM 1485 C CA . VAL A 1 182 ? -14.330 -17.176 3.791 1.00 88.31 182 VAL A CA 1
ATOM 1486 C C . VAL A 1 182 ? -13.279 -16.096 3.541 1.00 88.31 182 VAL A C 1
ATOM 1488 O O . VAL A 1 182 ? -12.755 -16.022 2.434 1.00 88.31 182 VAL A O 1
ATOM 1491 N N . TYR A 1 183 ? -12.922 -15.303 4.554 1.00 89.94 183 TYR A N 1
ATOM 1492 C CA . TYR A 1 183 ? -11.838 -14.326 4.462 1.00 89.94 183 TYR A CA 1
ATOM 1493 C C . TYR A 1 183 ? -10.521 -14.998 4.058 1.00 89.94 183 TYR A C 1
ATOM 1495 O O . TYR A 1 183 ? -9.941 -14.608 3.049 1.00 89.94 183 TYR A O 1
ATOM 1503 N N . LEU A 1 184 ? -10.083 -16.035 4.779 1.00 91.06 184 LEU A N 1
ATOM 1504 C CA . LEU A 1 184 ? -8.825 -16.733 4.501 1.00 91.06 184 LEU A CA 1
ATOM 1505 C C . LEU A 1 184 ? -8.798 -17.328 3.092 1.00 91.06 184 LEU A C 1
ATOM 1507 O O . LEU A 1 184 ? -7.792 -17.205 2.397 1.00 91.06 184 LEU A O 1
ATOM 1511 N N . VAL A 1 185 ? -9.903 -17.933 2.654 1.00 93.12 185 VAL A N 1
ATOM 1512 C CA . VAL A 1 185 ? -10.010 -18.530 1.320 1.00 93.12 185 VAL A CA 1
ATOM 1513 C C . VAL A 1 185 ? -10.006 -17.451 0.243 1.00 93.12 185 VAL A C 1
ATOM 1515 O O . VAL A 1 185 ? -9.200 -17.530 -0.675 1.00 93.12 185 VAL A O 1
ATOM 1518 N N . VAL A 1 186 ? -10.859 -16.430 0.341 1.00 91.25 186 VAL A N 1
ATOM 1519 C CA . VAL A 1 186 ? -10.995 -15.404 -0.708 1.00 91.25 186 VAL A CA 1
ATOM 1520 C C . VAL A 1 186 ? -9.752 -14.520 -0.779 1.00 91.25 186 VAL A C 1
ATOM 1522 O O . VAL A 1 186 ? -9.206 -14.309 -1.864 1.00 91.25 186 VAL A O 1
ATOM 1525 N N . PHE A 1 187 ? -9.277 -14.020 0.363 1.00 92.44 187 PHE A N 1
ATOM 1526 C CA . PHE A 1 187 ? -8.083 -13.181 0.424 1.00 92.44 187 PHE A CA 1
ATOM 1527 C C . PHE A 1 187 ? -6.828 -13.985 0.076 1.00 92.44 187 PHE A C 1
ATOM 1529 O O . PHE A 1 187 ? -6.046 -13.546 -0.764 1.00 92.44 187 PHE A O 1
ATOM 1536 N N . GLY A 1 188 ? -6.672 -15.186 0.642 1.00 92.44 188 GLY A N 1
ATOM 1537 C CA . GLY A 1 188 ? -5.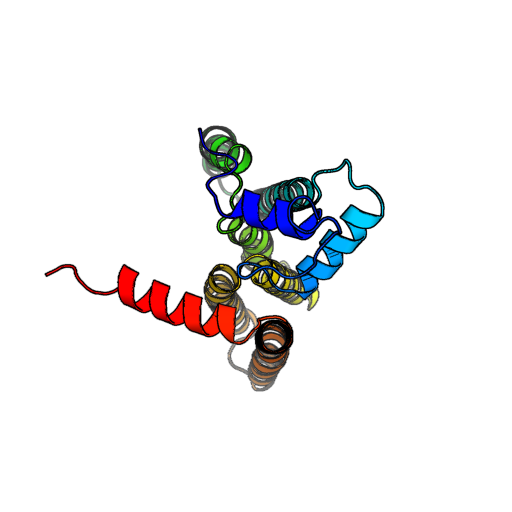543 -16.070 0.352 1.00 92.44 188 GLY A CA 1
ATOM 1538 C C . GLY A 1 188 ? -5.492 -16.495 -1.115 1.00 92.44 188 GLY A C 1
ATOM 1539 O O . GLY A 1 188 ? -4.437 -16.392 -1.737 1.00 92.44 188 GLY A O 1
ATOM 1540 N N . ALA A 1 189 ? -6.626 -16.888 -1.704 1.00 93.88 189 ALA A N 1
ATOM 1541 C CA . ALA A 1 189 ? -6.699 -17.231 -3.124 1.00 93.88 189 ALA A CA 1
ATOM 1542 C C . ALA A 1 189 ? -6.386 -16.030 -4.023 1.00 93.88 189 ALA A C 1
ATOM 1544 O O . ALA A 1 189 ? -5.669 -16.187 -5.006 1.00 93.88 189 ALA A O 1
ATOM 1545 N N . SER A 1 190 ? -6.864 -14.830 -3.678 1.00 92.69 190 SER A N 1
ATOM 1546 C CA . SER A 1 190 ? -6.550 -13.609 -4.436 1.00 92.69 190 SER A CA 1
ATOM 1547 C C . SER A 1 190 ? -5.059 -13.272 -4.358 1.00 92.69 190 SER A C 1
ATOM 1549 O O . SER A 1 190 ? -4.425 -13.000 -5.375 1.00 92.69 190 SER A O 1
ATOM 1551 N N . PHE A 1 191 ? -4.478 -13.342 -3.159 1.00 91.94 191 PHE A N 1
ATOM 1552 C CA . PHE A 1 191 ? -3.072 -13.029 -2.913 1.00 91.94 191 PHE A CA 1
ATOM 1553 C C . PHE A 1 191 ? -2.136 -14.003 -3.642 1.00 91.94 191 PHE A C 1
ATOM 1555 O O . PHE A 1 191 ? -1.228 -13.586 -4.364 1.00 91.94 191 PHE A O 1
ATOM 1562 N N . LEU A 1 192 ? -2.390 -15.307 -3.498 1.00 93.50 192 LEU A N 1
ATOM 1563 C CA . LEU A 1 192 ? -1.627 -16.354 -4.177 1.00 93.50 192 LEU A CA 1
ATOM 1564 C C . LEU A 1 192 ? -1.877 -16.352 -5.685 1.00 93.50 192 LEU A C 1
ATOM 1566 O O . LEU A 1 192 ? -0.944 -16.583 -6.446 1.00 93.50 192 LEU A O 1
ATOM 1570 N N . GLY A 1 193 ? -3.103 -16.060 -6.120 1.00 93.56 193 GLY A N 1
ATOM 1571 C CA . GLY A 1 193 ? -3.471 -15.966 -7.529 1.00 93.56 193 GLY A CA 1
ATOM 1572 C C . GLY A 1 193 ? -2.672 -14.889 -8.257 1.00 93.56 193 GLY A C 1
ATOM 1573 O O . GLY A 1 193 ? -2.074 -15.181 -9.291 1.00 93.56 193 GLY A O 1
ATOM 1574 N N . CYS A 1 194 ? -2.574 -13.682 -7.688 1.00 93.06 194 CYS A N 1
ATOM 1575 C CA . CYS A 1 194 ? -1.750 -12.605 -8.248 1.00 93.06 194 CYS A CA 1
ATOM 1576 C C . CYS A 1 194 ? -0.268 -12.998 -8.352 1.00 93.06 194 CYS A C 1
ATOM 1578 O O . CYS A 1 194 ? 0.377 -12.708 -9.359 1.00 93.06 194 CYS A O 1
ATOM 1580 N N . HIS A 1 195 ? 0.272 -13.678 -7.336 1.00 92.81 195 HIS A N 1
ATOM 1581 C CA . HIS A 1 195 ? 1.670 -14.126 -7.331 1.00 92.81 195 HIS A CA 1
ATOM 1582 C C . HIS A 1 195 ? 1.935 -15.257 -8.326 1.00 92.81 195 HIS A C 1
ATOM 1584 O O . HIS A 1 195 ? 2.941 -15.271 -9.032 1.00 92.81 195 HIS A O 1
ATOM 1590 N N . GLN A 1 196 ? 1.021 -16.220 -8.411 1.00 93.31 196 GLN A N 1
ATOM 1591 C CA . GLN A 1 196 ? 1.153 -17.341 -9.330 1.00 93.31 196 GLN A CA 1
ATOM 1592 C C . GLN A 1 196 ? 1.001 -16.889 -10.781 1.00 93.31 196 GLN A C 1
ATOM 1594 O O . GLN A 1 196 ? 1.715 -17.385 -11.651 1.00 93.31 196 GLN A O 1
ATOM 1599 N N . TYR A 1 197 ? 0.107 -15.933 -11.036 1.00 92.69 197 TYR A N 1
ATOM 1600 C CA . TYR A 1 197 ? -0.027 -15.303 -12.343 1.00 92.69 197 TYR A CA 1
ATOM 1601 C C . TYR A 1 197 ? 1.270 -14.600 -12.758 1.00 92.69 197 TYR A C 1
ATOM 1603 O O . TYR A 1 197 ? 1.738 -14.792 -13.877 1.00 92.69 197 TYR A O 1
ATOM 1611 N N . ASP A 1 198 ? 1.904 -13.873 -11.839 1.00 92.69 198 ASP A N 1
ATOM 1612 C CA . ASP A 1 198 ? 3.193 -13.228 -12.087 1.00 92.69 198 ASP A CA 1
ATOM 1613 C C . ASP A 1 198 ? 4.296 -14.225 -12.441 1.00 92.69 198 ASP A C 1
ATOM 1615 O O . ASP A 1 198 ? 4.954 -14.085 -13.471 1.00 92.69 198 ASP A O 1
ATOM 1619 N N . LYS A 1 199 ? 4.413 -15.311 -11.670 1.00 90.00 199 LYS A N 1
ATOM 1620 C CA . LYS A 1 199 ? 5.340 -16.409 -11.982 1.00 90.00 199 LYS A CA 1
ATOM 1621 C C . LYS A 1 199 ? 5.051 -17.071 -13.323 1.00 90.00 199 LYS A C 1
ATOM 1623 O O . LYS A 1 199 ? 5.979 -17.457 -14.030 1.00 90.00 199 LYS A O 1
ATOM 1628 N N . TYR A 1 200 ? 3.779 -17.232 -13.673 1.00 91.12 200 TYR A N 1
ATOM 1629 C CA . TYR A 1 200 ? 3.397 -17.781 -14.967 1.00 91.12 200 TYR A CA 1
ATOM 1630 C C . TYR A 1 200 ? 3.856 -16.861 -16.105 1.00 91.12 200 TYR A C 1
ATOM 1632 O O . TYR A 1 200 ? 4.521 -17.332 -17.026 1.00 91.12 200 TYR A O 1
ATOM 1640 N N . VAL A 1 201 ? 3.599 -15.554 -16.014 1.00 89.00 201 VAL A N 1
ATOM 1641 C CA . VAL A 1 201 ? 4.047 -14.575 -17.020 1.00 89.00 201 VAL A CA 1
ATOM 1642 C C . VAL A 1 201 ? 5.576 -14.514 -17.099 1.00 89.00 201 VAL A C 1
ATOM 1644 O O . VAL A 1 201 ? 6.129 -14.581 -18.199 1.00 89.00 201 VAL A O 1
ATOM 1647 N N . ALA A 1 202 ? 6.268 -14.486 -15.957 1.00 85.88 202 ALA A N 1
ATOM 1648 C CA . ALA A 1 202 ? 7.726 -14.599 -15.873 1.00 85.88 202 ALA A CA 1
ATOM 1649 C C . ALA A 1 202 ? 8.241 -15.838 -16.618 1.00 85.88 202 ALA A C 1
ATOM 1651 O O . ALA A 1 202 ? 9.183 -15.760 -17.407 1.00 85.88 202 ALA A O 1
ATOM 1652 N N . SER A 1 203 ? 7.568 -16.980 -16.437 1.00 85.31 203 SER A N 1
ATOM 1653 C CA . SER A 1 203 ? 7.974 -18.241 -17.056 1.00 85.31 203 SER A CA 1
ATOM 1654 C C . SER A 1 203 ? 7.890 -18.245 -18.590 1.00 85.31 203 SER A C 1
ATOM 1656 O O . SER A 1 203 ? 8.603 -19.004 -19.243 1.00 85.31 203 SER A O 1
ATOM 1658 N N . GLN A 1 204 ? 7.029 -17.410 -19.167 1.00 85.12 204 GLN A N 1
ATOM 1659 C CA . GLN A 1 204 ? 6.883 -17.280 -20.620 1.00 85.12 204 GLN A CA 1
ATOM 1660 C C . GLN A 1 204 ? 7.821 -16.223 -21.209 1.00 85.12 204 GLN A C 1
ATOM 1662 O O . GLN A 1 204 ? 8.127 -16.254 -22.396 1.00 85.12 204 GLN A O 1
ATOM 1667 N N . THR A 1 205 ? 8.242 -15.271 -20.380 1.00 80.88 205 THR A N 1
ATOM 1668 C CA . THR A 1 205 ? 8.940 -14.062 -20.821 1.00 80.88 205 THR A CA 1
ATOM 1669 C C . THR A 1 205 ? 10.453 -14.171 -20.633 1.00 80.88 205 THR A C 1
ATOM 1671 O O . THR A 1 205 ? 11.223 -13.618 -21.414 1.00 80.88 205 THR A O 1
ATOM 1674 N N . GLU A 1 206 ? 10.902 -14.887 -19.603 1.00 80.38 206 GLU A N 1
ATOM 1675 C CA . GLU A 1 206 ? 12.322 -15.128 -19.363 1.00 80.38 206 GLU A CA 1
ATOM 1676 C C . GLU A 1 206 ? 12.863 -16.213 -20.296 1.00 80.38 206 GLU A C 1
ATOM 1678 O O . GLU A 1 206 ? 12.448 -17.370 -20.224 1.00 80.38 206 GLU A O 1
ATOM 1683 N N . THR A 1 207 ? 13.836 -15.843 -21.129 1.00 76.81 207 THR A N 1
ATOM 1684 C CA . THR A 1 207 ? 14.608 -16.776 -21.960 1.00 76.81 207 THR A CA 1
ATOM 1685 C C . THR A 1 207 ? 15.402 -17.757 -21.101 1.00 76.81 207 THR A C 1
ATOM 1687 O O . THR A 1 207 ? 15.913 -17.381 -20.042 1.00 76.81 207 THR A O 1
ATOM 1690 N N . ASP A 1 208 ? 15.594 -18.981 -21.589 1.00 77.69 208 ASP A N 1
ATOM 1691 C CA . ASP A 1 208 ? 16.373 -20.000 -20.877 1.00 77.69 208 ASP A CA 1
ATOM 1692 C C . ASP A 1 208 ? 17.825 -19.561 -20.618 1.00 77.69 208 ASP A C 1
ATOM 1694 O O . ASP A 1 208 ? 18.348 -19.804 -19.532 1.00 77.69 208 ASP A O 1
ATOM 1698 N N . GLU A 1 209 ? 18.421 -18.787 -21.531 1.00 76.94 209 GLU A N 1
ATOM 1699 C CA . GLU A 1 209 ? 19.746 -18.171 -21.356 1.00 76.94 209 GLU A CA 1
ATOM 1700 C C . GLU A 1 209 ? 19.805 -17.244 -20.132 1.00 76.94 209 GLU A C 1
ATOM 1702 O O . GLU A 1 209 ? 20.746 -17.294 -19.340 1.00 76.94 209 GLU A O 1
ATOM 1707 N N . PHE A 1 210 ? 18.772 -16.420 -19.927 1.00 78.38 210 PHE A N 1
ATOM 1708 C CA . PHE A 1 210 ? 18.684 -15.542 -18.759 1.00 78.38 210 PHE A CA 1
ATOM 1709 C C . PHE A 1 210 ? 18.562 -16.348 -17.466 1.00 78.38 210 PHE A C 1
ATOM 1711 O O . PHE A 1 210 ? 19.186 -16.005 -16.460 1.00 78.38 210 PHE A O 1
ATOM 1718 N N . ARG A 1 211 ? 17.792 -17.442 -17.479 1.00 79.75 211 ARG A N 1
ATOM 1719 C CA . ARG A 1 211 ? 17.657 -18.321 -16.308 1.00 79.75 211 ARG A CA 1
ATOM 1720 C C . ARG A 1 211 ? 18.965 -19.008 -15.963 1.00 79.75 211 ARG A C 1
ATOM 1722 O O . ARG A 1 211 ? 19.308 -19.094 -14.784 1.00 79.75 211 ARG A O 1
ATOM 1729 N N . GLU A 1 212 ? 19.680 -19.491 -16.970 1.00 83.88 212 GLU A N 1
ATOM 1730 C CA . GLU A 1 212 ? 20.975 -20.136 -16.800 1.00 83.88 212 GLU A CA 1
ATOM 1731 C C . GLU A 1 212 ? 22.020 -19.143 -16.282 1.00 83.88 212 GLU A C 1
ATOM 1733 O O . GLU A 1 212 ? 22.661 -19.402 -15.260 1.00 83.88 212 GLU A O 1
ATOM 1738 N N . PHE A 1 213 ? 22.101 -17.956 -16.892 1.00 83.44 213 PHE A N 1
ATOM 1739 C CA . PHE A 1 213 ? 22.954 -16.867 -16.422 1.00 83.44 213 PHE A CA 1
ATOM 1740 C C . PHE A 1 213 ? 22.633 -16.471 -14.978 1.00 83.44 213 PHE A C 1
ATOM 1742 O O . PHE A 1 213 ? 23.533 -16.363 -14.145 1.00 83.44 213 PHE A O 1
ATOM 1749 N N . ASN A 1 214 ? 21.352 -16.281 -14.649 1.00 81.31 214 ASN A N 1
ATOM 1750 C CA . ASN A 1 214 ? 20.945 -15.882 -13.307 1.00 81.31 214 ASN A CA 1
ATOM 1751 C C . ASN A 1 214 ? 21.254 -16.980 -12.280 1.00 81.31 214 ASN A C 1
ATOM 1753 O O . ASN A 1 214 ? 21.739 -16.675 -11.193 1.00 81.31 214 ASN A O 1
ATOM 1757 N N . ARG A 1 215 ? 21.057 -18.257 -12.630 1.00 84.56 215 ARG A N 1
ATOM 1758 C CA . ARG A 1 215 ? 21.447 -19.391 -11.781 1.00 84.56 215 ARG A CA 1
ATOM 1759 C C . ARG A 1 215 ? 22.957 -19.400 -11.523 1.00 84.56 215 ARG A C 1
ATOM 1761 O O . ARG A 1 215 ? 23.357 -19.537 -10.370 1.00 84.56 215 ARG A O 1
ATOM 1768 N N . GLY A 1 216 ? 23.775 -19.205 -12.559 1.00 83.88 216 GLY A N 1
ATOM 1769 C CA . GLY A 1 216 ? 25.232 -19.111 -12.427 1.00 83.88 216 GLY A CA 1
ATOM 1770 C C . GLY A 1 216 ? 25.672 -17.909 -11.586 1.00 83.88 216 GLY A C 1
ATOM 1771 O O . GLY A 1 216 ? 26.533 -18.041 -10.717 1.00 83.88 216 GLY A O 1
ATOM 1772 N N . ARG A 1 217 ? 25.027 -16.751 -11.771 1.00 82.62 217 ARG A N 1
ATOM 1773 C CA . ARG A 1 217 ? 25.260 -15.544 -10.966 1.00 82.62 217 ARG A CA 1
ATOM 1774 C C . ARG A 1 217 ? 24.927 -15.768 -9.494 1.00 82.62 217 ARG A C 1
ATOM 1776 O O . ARG A 1 217 ? 25.738 -15.409 -8.650 1.00 82.62 217 ARG A O 1
ATOM 1783 N N . ILE A 1 218 ? 23.759 -16.341 -9.195 1.00 82.00 218 ILE A N 1
ATOM 1784 C CA . ILE A 1 218 ? 23.326 -16.644 -7.822 1.00 82.00 218 ILE A CA 1
ATOM 1785 C C . ILE A 1 218 ? 24.336 -17.579 -7.166 1.00 82.00 218 ILE A C 1
ATOM 1787 O O . ILE A 1 218 ? 24.823 -17.273 -6.086 1.00 82.00 218 ILE A O 1
ATOM 1791 N N . GLN A 1 219 ? 24.725 -18.657 -7.853 1.00 83.31 219 GLN A N 1
ATOM 1792 C CA . GLN A 1 219 ? 25.763 -19.557 -7.355 1.00 83.31 219 GLN A CA 1
ATOM 1793 C C . GLN A 1 219 ? 27.048 -18.779 -7.047 1.00 83.31 219 GLN A C 1
ATOM 1795 O O . GLN A 1 219 ? 27.497 -18.785 -5.908 1.00 83.31 219 GLN A O 1
ATOM 1800 N N . TYR A 1 220 ? 27.603 -18.039 -8.007 1.00 82.19 220 TYR A N 1
ATOM 1801 C CA . TYR A 1 220 ? 28.844 -17.286 -7.803 1.00 82.19 220 TYR A CA 1
ATOM 1802 C C . TYR A 1 220 ? 28.771 -16.251 -6.664 1.00 82.19 220 TYR A C 1
ATOM 1804 O O . TYR A 1 220 ? 29.740 -16.090 -5.924 1.00 82.19 220 TYR A O 1
ATOM 1812 N N . MET A 1 221 ? 27.650 -15.537 -6.526 1.00 78.31 221 MET A N 1
ATOM 1813 C CA . MET A 1 221 ? 27.484 -14.491 -5.511 1.00 78.31 221 MET A CA 1
ATOM 1814 C C . MET A 1 221 ? 27.224 -15.046 -4.106 1.00 78.31 221 MET A C 1
ATOM 1816 O O . MET A 1 221 ? 27.695 -14.444 -3.141 1.00 78.31 221 MET A O 1
ATOM 1820 N N . ASP A 1 222 ? 26.516 -16.173 -4.001 1.00 73.94 222 ASP A N 1
ATOM 1821 C CA . ASP A 1 222 ? 26.121 -16.780 -2.725 1.00 73.94 222 ASP A CA 1
ATOM 1822 C C . ASP A 1 222 ? 27.113 -17.846 -2.228 1.00 73.94 222 ASP A C 1
ATOM 1824 O O . ASP A 1 222 ? 27.010 -18.296 -1.084 1.00 73.94 222 ASP A O 1
ATOM 1828 N N . TYR A 1 223 ? 28.100 -18.250 -3.041 1.00 74.25 223 TYR A N 1
ATOM 1829 C CA . TYR A 1 223 ? 29.204 -19.075 -2.553 1.00 74.25 223 TYR A CA 1
ATOM 1830 C C . TYR A 1 223 ? 29.998 -18.288 -1.491 1.00 74.25 223 TYR A C 1
ATOM 1832 O O . TYR A 1 223 ? 30.499 -17.195 -1.783 1.00 74.25 223 TYR A O 1
ATOM 1840 N N . PRO A 1 224 ? 30.168 -18.821 -0.264 1.00 61.88 224 PRO A N 1
ATOM 1841 C CA . PRO A 1 224 ? 31.065 -18.217 0.706 1.00 61.88 224 PRO A CA 1
ATOM 1842 C C . PRO A 1 224 ? 32.465 -18.289 0.103 1.00 61.88 224 PRO A C 1
ATOM 1844 O O . PRO A 1 224 ? 32.964 -19.373 -0.198 1.00 61.88 224 PRO A O 1
ATOM 1847 N N . ARG A 1 225 ? 33.060 -17.122 -0.151 1.00 60.75 225 ARG A N 1
ATOM 1848 C CA . ARG A 1 225 ? 34.441 -17.018 -0.625 1.00 60.75 225 ARG A CA 1
ATOM 1849 C C . ARG A 1 225 ? 35.317 -17.841 0.326 1.00 60.75 225 ARG A C 1
ATOM 1851 O O . ARG A 1 225 ? 35.336 -17.540 1.518 1.00 60.75 225 ARG A O 1
ATOM 1858 N N . LEU A 1 226 ? 35.948 -18.895 -0.197 1.00 49.97 226 LEU A N 1
ATOM 1859 C CA . LEU A 1 226 ? 37.078 -19.558 0.459 1.00 49.97 226 LEU A CA 1
ATOM 1860 C C . LEU A 1 226 ? 38.167 -18.526 0.771 1.00 49.97 226 LEU A C 1
ATOM 1862 O O . LEU A 1 226 ? 38.369 -17.623 -0.078 1.00 49.97 226 LEU A O 1
#